Protein 3ES4 (pdb70)

Solvent-accessible surface area: 10991 Å² total

Foldseek 3Di:
DVLDDDQPDPPQWDFDAADVDDGFKTKAWSDFDPDDAFKTKIKIGAFHKDKFFFAQKKKKKFWQAFWWFKDKDPDHTDIHGHGDIDIDDGGIIMMIGTDGRTMMIMMIGGHD/DALDDDQPDPPQWAFPPAPPDDGWKTKAWRDFDPDVQTKTKIKMGAAHKDKFFFAQKKKKKAKQAFKWFKDKAPDGTDIDGHGDIDIDDGGIIMMTRTDHDTMMIMIIGGHD

CATH classification: 2.60.120.10

Nearest PDB structures (foldseek):
  3es4-assembly1_B  TM=9.880E-01  e=1.499E-18  Agrobacterium fabrum str. C58
  5onm-assembly1_A  TM=8.139E-01  e=2.437E-05  Paenibacillus lautus
  4b29-assembly1_A  TM=8.414E-01  e=3.515E-05  Roseovarius nubinhibens ISM
  5cu1-assembly1_A  TM=8.471E-01  e=4.334E-05  Ruegeria pomeroyi DSS-3
  2b8m-assembly1_A-2  TM=7.106E-01  e=5.344E-05  Methanocaldococcus jannaschii

Organism: Agrobacterium fabrum (strain C58 / ATCC 33970) (NCBI:txid176299)

Secondary structure (DSSP, 8-state):
---EEETT---S-EE---TT-SS--EEEEEEE-SSSS--EEEE---SEEEEE---SEEEEEEEEE--EEEEETTPPPEEE-TTEEEEE-TT--EEEEE-S--EEEEEEEE--/---EEETTS--S-EE---TTSS---EEEEEEE-SSTT--EEEE---SEEEEE---SEEEEEEEEE--EEEEETTPPPEEE-TTEEEEE-TT--EEEEE-S--EEEEEEEE--

Radius of gyration: 17.35 Å; Cα contacts (8 Å, |Δi|>4): 637; chains: 2; bounding box: 52×40×36 Å

Structure (mmCIF, N/CA/C/O backbone):
data_3ES4
#
_entry.id   3ES4
#
_cell.length_a   95.254
_cell.length_b   95.254
_cell.length_c   83.155
_cell.angle_alpha   90.000
_cell.angle_beta   90.000
_cell.angle_gamma   120.000
#
_symmetry.space_group_name_H-M   'H 3'
#
loop_
_entity.id
_entity.type
_entity.pdbx_description
1 polymer 'uncharacterized protein DUF861 with a RmlC-like cupin fold'
2 non-polymer 'CHLORIDE ION'
3 non-polymer 1,2-ETHANEDIOL
4 water water
#
loop_
_atom_site.group_PDB
_atom_site.id
_atom_site.type_symbol
_atom_site.label_atom_id
_atom_site.label_alt_id
_atom_site.label_comp_id
_atom_site.label_asym_id
_atom_site.label_entity_id
_atom_site.label_seq_id
_atom_site.pdbx_PDB_ins_code
_atom_site.Cartn_x
_atom_site.Cartn_y
_atom_site.Cartn_z
_atom_site.occupancy
_atom_site.B_iso_or_equiv
_atom_site.auth_seq_id
_atom_site.auth_comp_id
_atom_site.auth_asym_id
_atom_site.auth_atom_id
_atom_site.pdbx_PDB_model_num
ATOM 1 N N . GLY A 1 1 ? -20.230 1.330 36.402 1.00 14.86 0 GLY A N 1
ATOM 2 C CA . GLY A 1 1 ? -20.583 0.010 36.934 1.00 14.91 0 GLY A CA 1
ATOM 3 C C . GLY A 1 1 ? -21.154 -0.852 35.805 1.00 14.97 0 GLY A C 1
ATOM 4 O O . GLY A 1 1 ? -21.404 -0.366 34.705 1.00 14.90 0 GLY A O 1
ATOM 21 N N . THR A 1 3 ? -24.059 -2.269 35.656 1.00 11.84 2 THR A N 1
ATOM 22 C CA . THR A 1 3 ? -25.490 -2.027 35.431 1.00 9.98 2 THR A CA 1
ATOM 23 C C . THR A 1 3 ? -25.939 -0.572 35.496 1.00 13.14 2 THR A C 1
ATOM 24 O O . THR A 1 3 ? -27.001 -0.253 34.968 1.00 15.22 2 THR A O 1
ATOM 36 N N . PRO A 1 5 ? -24.621 3.923 36.250 1.00 12.88 4 PRO A N 1
ATOM 37 C CA . PRO A 1 5 ? -23.548 4.903 36.338 1.00 13.34 4 PRO A CA 1
ATOM 38 C C . PRO A 1 5 ? -23.123 5.088 37.799 1.00 16.77 4 PRO A C 1
ATOM 39 O O . PRO A 1 5 ? -23.326 6.138 38.400 1.00 16.70 4 PRO A O 1
ATOM 43 N N . ILE A 1 6 ? -22.570 4.008 38.341 1.00 14.82 5 ILE A N 1
ATOM 44 C CA . ILE A 1 6 ? -21.964 3.947 39.647 1.00 14.03 5 ILE A CA 1
ATOM 45 C C . ILE A 1 6 ? -20.477 3.680 39.361 1.00 14.49 5 ILE A C 1
ATOM 46 O O . ILE A 1 6 ? -20.124 2.665 38.747 1.00 15.28 5 ILE A O 1
ATOM 51 N N . PHE A 1 7 ? -19.647 4.611 39.765 1.00 14.00 6 PHE A N 1
ATOM 52 C CA . PHE A 1 7 ? -18.204 4.568 39.568 1.00 12.36 6 PHE A CA 1
ATOM 53 C C . PHE A 1 7 ? -17.560 4.440 40.953 1.00 14.50 6 PHE A C 1
ATOM 54 O O . PHE A 1 7 ? -18.238 4.592 41.991 1.00 13.57 6 PHE A O 1
ATOM 62 N N . ASN A 1 8 ? -16.258 4.190 40.984 1.00 13.63 7 ASN A N 1
ATOM 63 C CA . ASN A 1 8 ? -15.548 4.144 42.246 1.00 14.36 7 ASN A CA 1
ATOM 64 C C . ASN A 1 8 ? -14.285 4.968 42.106 1.00 13.40 7 ASN A C 1
ATOM 65 O O . ASN A 1 8 ? -13.531 4.807 41.126 1.00 13.59 7 ASN A O 1
ATOM 70 N N . ILE A 1 9 ? -14.083 5.863 43.058 1.00 14.22 8 ILE A N 1
ATOM 71 C CA . ILE A 1 9 ? -12.962 6.797 43.021 1.00 13.27 8 ILE A CA 1
ATOM 72 C C . ILE A 1 9 ? -11.595 6.117 43.005 1.00 13.52 8 ILE A C 1
ATOM 73 O O . ILE A 1 9 ? -10.615 6.715 42.555 1.00 17.06 8 ILE A O 1
ATOM 78 N N . SER A 1 10 ? -11.541 4.898 43.554 1.00 14.15 9 SER A N 1
ATOM 79 C CA . SER A 1 10 ? -10.316 4.117 43.612 1.00 16.37 9 SER A CA 1
ATOM 80 C C . SER A 1 10 ? -9.994 3.374 42.339 1.00 16.25 9 SER A C 1
ATOM 81 O O . SER A 1 10 ? -8.899 2.801 42.233 1.00 16.96 9 SER A O 1
ATOM 84 N N . ASP A 1 11 ? -10.891 3.366 41.342 1.00 12.59 10 ASP A N 1
ATOM 85 C CA . ASP A 1 11 ? -10.608 2.680 40.097 1.00 13.12 10 ASP A CA 1
ATOM 86 C C . ASP A 1 11 ? -9.625 3.447 39.244 1.00 15.99 10 ASP A C 1
ATOM 87 O O . ASP A 1 11 ? -9.731 4.679 39.137 1.00 18.53 10 ASP A O 1
ATOM 92 N N . ASP A 1 12 ? -8.678 2.737 38.651 1.00 18.30 11 ASP A N 1
ATOM 93 C CA . ASP A 1 12 ? -7.744 3.371 37.728 1.00 19.77 11 ASP A CA 1
ATOM 94 C C . ASP A 1 12 ? -8.248 3.058 36.300 1.00 16.72 11 ASP A C 1
ATOM 95 O O . ASP A 1 12 ? -7.723 2.236 35.577 1.00 21.37 11 ASP A O 1
ATOM 100 N N . VAL A 1 13 ? -9.325 3.736 35.924 1.00 13.47 12 VAL A N 1
ATOM 101 C CA . VAL A 1 13 ? -10.054 3.539 34.686 1.00 14.80 12 VAL A CA 1
ATOM 102 C C . VAL A 1 13 ? -10.219 4.873 33.958 1.00 16.13 12 VAL A C 1
ATOM 103 O O . VAL A 1 13 ? -10.575 5.873 34.558 1.00 15.19 12 VAL A O 1
ATOM 107 N N . ASP A 1 14 ? -9.915 4.877 32.661 1.00 18.23 13 ASP A N 1
ATOM 108 C CA . ASP A 1 14 ? -10.031 6.078 31.835 1.00 19.12 13 ASP A CA 1
ATOM 109 C C . ASP A 1 14 ? -9.260 7.270 32.415 1.00 18.49 13 ASP A C 1
ATOM 110 O O . ASP A 1 14 ? -9.737 8.420 32.373 1.00 19.44 13 ASP A O 1
ATOM 115 N N . LEU A 1 15 ? -8.092 6.985 32.964 1.00 14.88 14 LEU A N 1
ATOM 116 C CA . LEU A 1 15 ? -7.250 8.032 33.547 1.00 15.00 14 LEU A CA 1
ATOM 117 C C . LEU A 1 15 ? -6.558 8.818 32.449 1.00 16.46 14 LEU A C 1
ATOM 118 O O . LEU A 1 15 ? -6.107 8.258 31.441 1.00 18.61 14 LEU A O 1
ATOM 123 N N . VAL A 1 16 ? -6.470 10.116 32.676 1.00 13.25 15 VAL A N 1
ATOM 124 C CA . VAL A 1 16 ? -5.707 11.014 31.829 1.00 13.99 15 VAL A CA 1
ATOM 125 C C . VAL A 1 16 ? -4.601 11.636 32.694 1.00 13.31 15 VAL A C 1
ATOM 126 O O . VAL A 1 16 ? -4.872 12.193 33.766 1.00 13.78 15 VAL A O 1
ATOM 130 N N . PRO A 1 17 ? -3.335 11.510 32.277 1.00 13.33 16 PRO A N 1
ATOM 131 C CA . PRO A 1 17 ? -2.321 12.119 33.076 1.00 11.00 16 PRO A CA 1
ATOM 132 C C . PRO A 1 17 ? -2.563 13.622 33.252 1.00 12.34 16 PRO A C 1
ATOM 133 O O . PRO A 1 17 ? -3.038 14.316 32.329 1.00 13.66 16 PRO A O 1
ATOM 137 N N . ALA A 1 18 ? -2.209 14.100 34.431 1.00 11.01 17 ALA A N 1
ATOM 138 C CA . ALA A 1 18 ? -2.410 15.494 34.816 1.00 11.96 17 ALA A CA 1
ATOM 139 C C . ALA A 1 18 ? -1.052 16.101 35.239 1.00 12.66 17 ALA A C 1
ATOM 140 O O . ALA A 1 18 ? -0.018 15.400 35.297 1.00 14.04 17 ALA A O 1
ATOM 158 N N . PRO A 1 20 ? 2.042 17.019 37.175 1.00 13.48 19 PRO A N 1
ATOM 159 C CA . PRO A 1 20 ? 2.600 16.404 38.393 1.00 13.76 19 PRO A CA 1
ATOM 160 C C . PRO A 1 20 ? 3.001 17.436 39.424 1.00 13.10 19 PRO A C 1
ATOM 161 O O . PRO A 1 20 ? 3.003 18.654 39.181 1.00 13.06 19 PRO A O 1
ATOM 165 N N . ALA A 1 21 ? 3.325 16.957 40.605 1.00 11.74 20 ALA A N 1
ATOM 166 C CA . ALA A 1 21 ? 3.908 17.784 41.643 1.00 12.20 20 ALA A CA 1
ATOM 167 C C . ALA A 1 21 ? 5.207 18.399 41.151 1.00 13.51 20 ALA A C 1
ATOM 168 O O . ALA A 1 21 ? 5.851 17.883 40.227 1.00 11.43 20 ALA A O 1
ATOM 170 N N A GLU A 1 22 ? 5.569 19.569 41.673 0.50 14.08 21 GLU A N 1
ATOM 171 N N B GLU A 1 22 ? 5.621 19.448 41.841 0.50 13.37 21 GLU A N 1
ATOM 172 C CA A GLU A 1 22 ? 6.660 20.370 41.055 0.50 14.72 21 GLU A CA 1
ATOM 173 C CA B GLU A 1 22 ? 6.868 20.102 41.519 0.50 14.64 21 GLU A CA 1
ATOM 174 C C A GLU A 1 22 ? 7.980 19.567 40.916 0.50 13.18 21 GLU A C 1
ATOM 175 C C B GLU A 1 22 ? 7.981 19.099 41.873 0.50 11.28 21 GLU A C 1
ATOM 176 O O A GLU A 1 22 ? 8.754 19.784 39.976 0.50 14.75 21 GLU A O 1
ATOM 177 O O B GLU A 1 22 ? 7.923 18.397 42.873 0.50 10.12 21 GLU A O 1
ATOM 188 N N A GLY A 1 23 ? 8.247 18.634 41.825 0.50 12.88 22 GLY A N 1
ATOM 189 N N B GLY A 1 23 ? 8.956 18.947 40.988 0.50 10.28 22 GLY A N 1
ATOM 190 C CA A GLY A 1 23 ? 9.500 17.878 41.735 0.50 12.61 22 GLY A CA 1
ATOM 191 C CA B GLY A 1 23 ? 9.968 17.919 41.179 0.50 10.90 22 GLY A CA 1
ATOM 192 C C A GLY A 1 23 ? 9.309 16.432 41.327 0.50 11.88 22 GLY A C 1
ATOM 193 C C B GLY A 1 23 ? 9.557 16.471 40.946 0.50 11.41 22 GLY A C 1
ATOM 194 O O A GLY A 1 23 ? 9.998 15.527 41.791 0.50 8.00 22 GLY A O 1
ATOM 195 O O B GLY A 1 23 ? 10.394 15.586 41.153 0.50 10.77 22 GLY A O 1
ATOM 196 N N . ARG A 1 24 ? 8.311 16.207 40.486 1.00 11.08 23 ARG A N 1
ATOM 197 C CA . ARG A 1 24 ? 7.928 14.869 40.054 1.00 10.00 23 ARG A CA 1
ATOM 198 C C . ARG A 1 24 ? 7.605 14.914 38.556 1.00 10.85 23 ARG A C 1
ATOM 199 O O . ARG A 1 24 ? 7.490 15.992 37.978 1.00 10.06 23 ARG A O 1
ATOM 207 N N . ASP A 1 25 ? 7.505 13.730 37.961 1.00 10.45 24 ASP A N 1
ATOM 208 C CA . ASP A 1 25 ? 7.237 13.543 36.516 1.00 8.51 24 ASP A CA 1
ATOM 209 C C . ASP A 1 25 ? 6.024 12.629 36.280 1.00 12.25 24 ASP A C 1
ATOM 210 O O . ASP A 1 25 ? 5.757 12.276 35.147 1.00 14.12 24 ASP A O 1
ATOM 215 N N . GLY A 1 26 ? 5.379 12.177 37.336 1.00 11.46 25 GLY A N 1
ATOM 216 C CA . GLY A 1 26 ? 4.197 11.355 37.229 1.00 12.55 25 GLY A CA 1
ATOM 217 C C . GLY A 1 26 ? 3.423 11.413 38.536 1.00 14.01 25 GLY A C 1
ATOM 218 O O . GLY A 1 26 ? 3.657 12.257 39.377 1.00 14.90 25 GLY A O 1
ATOM 219 N N . GLY A 1 27 ? 2.477 10.498 38.689 1.00 13.97 26 GLY A N 1
ATOM 220 C CA . GLY A 1 27 ? 1.770 10.371 39.931 1.00 13.38 26 GLY A CA 1
ATOM 221 C C . GLY A 1 27 ? 0.633 11.358 40.054 1.00 15.62 26 GLY A C 1
ATOM 222 O O . GLY A 1 27 ? 0.278 11.755 41.161 1.00 15.43 26 GLY A O 1
ATOM 223 N N . SER A 1 28 ? 0.075 11.758 38.908 1.00 11.97 27 SER A N 1
ATOM 224 C CA . SER A 1 28 ? -1.039 12.724 38.890 1.00 12.42 27 SER A CA 1
ATOM 225 C C . SER A 1 28 ? -1.943 12.388 37.710 1.00 12.86 27 SER A C 1
ATOM 226 O O . SER A 1 28 ? -1.482 12.304 36.572 1.00 12.59 27 SER A O 1
ATOM 229 N N . TYR A 1 29 ? -3.229 12.226 37.989 1.00 12.79 28 TYR A N 1
ATOM 230 C CA . TYR A 1 29 ? -4.202 11.840 36.969 1.00 12.57 28 TYR A CA 1
ATOM 231 C C . TYR A 1 29 ? -5.550 12.465 37.239 1.00 14.24 28 TYR A C 1
ATOM 232 O O . TYR A 1 29 ? -5.898 12.745 38.367 1.00 13.18 28 TYR A O 1
ATOM 241 N N . ARG A 1 30 ? -6.318 12.599 36.167 1.00 12.69 29 ARG A N 1
ATOM 242 C CA . ARG A 1 30 ? -7.697 13.089 36.222 1.00 14.89 29 ARG A CA 1
ATOM 243 C C . ARG A 1 30 ? -8.591 12.068 35.541 1.00 14.21 29 ARG A C 1
ATOM 244 O O . ARG A 1 30 ? -8.158 11.398 34.615 1.00 13.27 29 ARG A O 1
ATOM 252 N N . ARG A 1 31 ? -9.809 11.920 36.037 1.00 12.22 30 ARG A N 1
ATOM 253 C CA . ARG A 1 31 ? -10.817 11.111 35.377 1.00 10.60 30 ARG A CA 1
ATOM 254 C C . ARG A 1 31 ? -12.145 11.878 35.333 1.00 13.78 30 ARG A C 1
ATOM 255 O O . ARG A 1 31 ? -12.722 12.171 36.380 1.00 14.01 30 ARG A O 1
ATOM 263 N N . GLN A 1 32 ? -12.627 12.200 34.130 1.00 14.01 31 GLN A N 1
ATOM 264 C CA . GLN A 1 32 ? -13.866 12.956 34.037 1.00 15.09 31 GLN A CA 1
ATOM 265 C C . GLN A 1 32 ? -15.025 12.010 34.288 1.00 15.51 31 GLN A C 1
ATOM 266 O O . GLN A 1 32 ? -15.096 10.930 33.701 1.00 17.18 31 GLN A O 1
ATOM 272 N N . ILE A 1 33 ? -15.914 12.382 35.187 1.00 13.21 32 ILE A N 1
ATOM 273 C CA . ILE A 1 33 ? -17.076 11.562 35.510 1.00 11.89 32 ILE A CA 1
ATOM 274 C C . ILE A 1 33 ? -18.320 12.030 34.765 1.00 13.95 32 ILE A C 1
ATOM 275 O O . ILE A 1 33 ? -19.078 11.200 34.226 1.00 13.36 32 ILE A O 1
ATOM 280 N N . TRP A 1 34 ? -18.545 13.347 34.737 1.00 13.26 33 TRP A N 1
ATOM 281 C CA . TRP A 1 34 ? -19.735 13.879 34.132 1.00 13.85 33 TRP A CA 1
ATOM 282 C C . TRP A 1 34 ? -19.483 15.294 33.627 1.00 12.27 33 TRP A C 1
ATOM 283 O O . TRP A 1 34 ? -18.767 16.060 34.260 1.00 13.69 33 TRP A O 1
ATOM 294 N N . GLN A 1 35 ? -20.066 15.603 32.470 1.00 14.45 34 GLN A N 1
ATOM 295 C CA . GLN A 1 35 ? -20.076 16.968 31.984 1.00 17.55 34 GLN A CA 1
ATOM 296 C C . GLN A 1 35 ? -21.463 17.322 31.482 1.00 20.16 34 GLN A C 1
ATOM 297 O O . GLN A 1 35 ? -22.119 16.499 30.848 1.00 18.01 34 GLN A O 1
ATOM 303 N N . ASP A 1 36 ? -21.917 18.527 31.815 1.00 18.29 35 ASP A N 1
ATOM 304 C CA . ASP A 1 36 ? -23.211 19.029 31.347 1.00 20.83 35 ASP A CA 1
ATOM 305 C C . ASP A 1 36 ? -23.175 19.137 29.826 1.00 21.38 35 ASP A C 1
ATOM 306 O O . ASP A 1 36 ? -22.134 19.469 29.229 1.00 22.49 35 ASP A O 1
ATOM 311 N N A ASP A 1 37 ? -24.330 18.858 29.232 0.50 21.81 36 ASP A N 1
ATOM 312 N N B ASP A 1 37 ? -24.299 18.870 29.157 0.50 22.99 36 ASP A N 1
ATOM 313 C CA A ASP A 1 37 ? -24.490 18.837 27.807 0.50 21.75 36 ASP A CA 1
ATOM 314 C CA B ASP A 1 37 ? -24.306 18.773 27.689 0.50 24.40 36 ASP A CA 1
ATOM 315 C C A ASP A 1 37 ? -24.913 20.225 27.336 0.50 21.54 36 ASP A C 1
ATOM 316 C C B ASP A 1 37 ? -24.555 20.118 26.973 0.50 23.31 36 ASP A C 1
ATOM 317 O O A ASP A 1 37 ? -26.038 20.425 26.871 0.50 18.39 36 ASP A O 1
ATOM 318 O O B ASP A 1 37 ? -25.145 20.166 25.897 0.50 23.63 36 ASP A O 1
ATOM 327 N N . VAL A 1 38 ? -24.024 21.183 27.554 1.00 19.84 37 VAL A N 1
ATOM 328 C CA . VAL A 1 38 ? -24.180 22.530 27.058 1.00 18.88 37 VAL A CA 1
ATOM 329 C C . VAL A 1 38 ? -22.819 22.951 26.509 1.00 17.47 37 VAL A C 1
ATOM 330 O O . VAL A 1 38 ? -21.869 22.165 26.521 1.00 19.63 37 VAL A O 1
ATOM 334 N N . GLU A 1 39 ? -22.682 24.186 26.050 1.00 18.29 38 GLU A N 1
ATOM 335 C CA . GLU A 1 39 ? -21.426 24.583 25.388 1.00 18.46 38 GLU A CA 1
ATOM 336 C C . GLU A 1 39 ? -20.233 24.606 26.300 1.00 17.94 38 GLU A C 1
ATOM 337 O O . GLU A 1 39 ? -19.125 24.259 25.890 1.00 21.68 38 GLU A O 1
ATOM 343 N N . ASN A 1 40 ? -20.433 25.009 27.541 1.00 16.17 39 ASN A N 1
ATOM 344 C CA . ASN A 1 40 ? -19.323 25.172 28.474 1.00 14.48 39 ASN A CA 1
ATOM 345 C C . ASN A 1 40 ? -19.869 25.055 29.894 1.00 17.28 39 ASN A C 1
ATOM 346 O O . ASN A 1 40 ? -19.980 26.039 30.618 1.00 20.20 39 ASN A O 1
ATOM 351 N N . GLY A 1 41 ? -20.190 23.830 30.270 1.00 16.08 40 GLY A N 1
ATOM 352 C CA . GLY A 1 41 ? -20.914 23.647 31.506 1.00 18.53 40 GLY A CA 1
ATOM 353 C C . GLY A 1 41 ? -20.103 23.047 32.615 1.00 15.00 40 GLY A C 1
ATOM 354 O O . GLY A 1 41 ? -18.875 22.796 32.509 1.00 15.57 40 GLY A O 1
ATOM 355 N N . THR A 1 42 ? -20.843 22.738 33.664 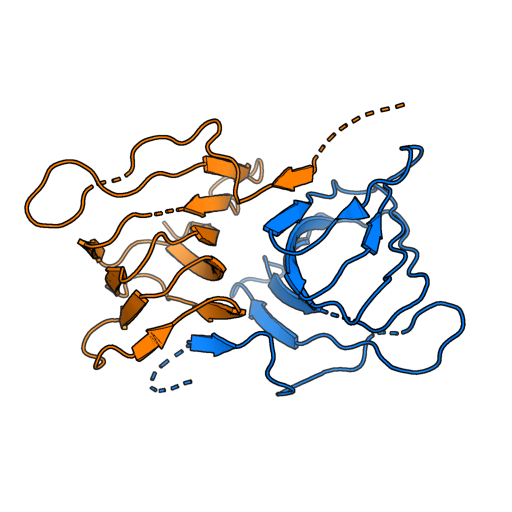1.00 14.11 41 THR A N 1
ATOM 356 C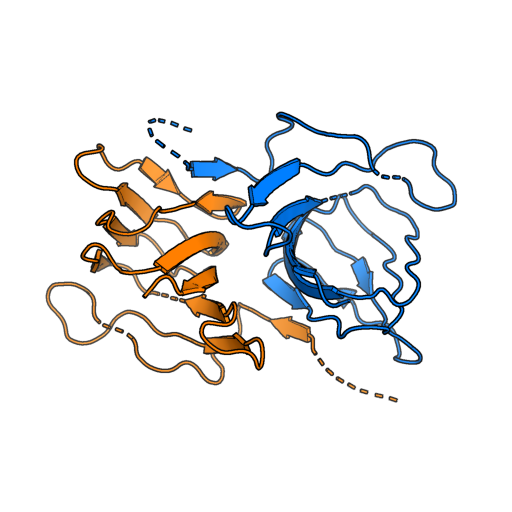 CA . THR A 1 42 ? -20.250 22.137 34.860 1.00 12.46 41 THR A CA 1
ATOM 357 C C . THR A 1 42 ? -19.672 20.765 34.538 1.00 12.23 41 THR A C 1
ATOM 358 O O . THR A 1 42 ? -20.250 20.013 33.768 1.00 13.78 41 THR A O 1
ATOM 362 N N . ILE A 1 43 ? -18.529 20.480 35.160 1.00 12.52 42 ILE A N 1
ATOM 363 C CA . ILE A 1 43 ? -17.836 19.212 35.033 1.00 14.84 42 ILE A CA 1
ATOM 364 C C . ILE A 1 43 ? -17.609 18.647 36.415 1.00 15.50 42 ILE A C 1
ATOM 365 O O . ILE A 1 43 ? -17.321 19.377 37.362 1.00 14.74 42 ILE A O 1
ATOM 370 N N . VAL A 1 44 ? -17.782 17.343 36.547 1.00 12.03 43 VAL A N 1
ATOM 371 C CA . VAL A 1 44 ? -17.457 16.642 37.780 1.00 12.70 43 VAL A CA 1
ATOM 372 C C . VAL A 1 44 ? -16.364 15.647 37.419 1.00 12.51 43 VAL A C 1
ATOM 373 O O . VAL A 1 44 ? -16.508 14.869 36.449 1.00 13.48 43 VAL A O 1
ATOM 377 N N . ALA A 1 45 ? -15.255 15.699 38.138 1.00 11.96 44 ALA A N 1
ATOM 378 C CA . ALA A 1 45 ? -14.100 14.865 37.818 1.00 12.30 44 ALA A CA 1
ATOM 379 C C . ALA A 1 45 ? -13.335 14.442 39.043 1.00 12.19 44 ALA A C 1
ATOM 380 O O . ALA A 1 45 ? -13.307 15.151 40.035 1.00 13.69 44 ALA A O 1
ATOM 382 N N . VAL A 1 46 ? -12.696 13.286 38.950 1.00 11.70 45 VAL A N 1
ATOM 383 C CA . VAL A 1 46 ? -11.765 12.805 39.957 1.00 12.29 45 VAL A CA 1
ATOM 384 C C . VAL A 1 46 ? -10.375 13.349 39.675 1.00 12.39 45 VAL A C 1
ATOM 385 O O . VAL A 1 46 ? -9.948 13.380 38.534 1.00 13.64 45 VAL A O 1
ATOM 389 N N . TRP A 1 47 ? -9.653 13.727 40.724 1.00 13.03 46 TRP A N 1
ATOM 390 C CA . TRP A 1 47 ? -8.222 13.957 40.604 1.00 14.13 46 TRP A CA 1
ATOM 391 C C . TRP A 1 47 ? -7.539 13.079 41.613 1.00 16.15 46 TRP A C 1
ATOM 392 O O . TRP A 1 47 ? -7.969 12.973 42.785 1.00 15.35 46 TRP A O 1
ATOM 419 N N . ALA A 1 49 ? -3.580 12.095 43.064 1.00 13.81 48 ALA A N 1
ATOM 420 C CA . ALA A 1 49 ? -2.225 12.598 43.099 1.00 14.93 48 ALA A CA 1
ATOM 421 C C . ALA A 1 49 ? -1.396 12.044 44.234 1.00 13.78 48 ALA A C 1
ATOM 422 O O . ALA A 1 49 ? -1.865 11.735 45.307 1.00 13.58 48 ALA A O 1
ATOM 424 N N . GLU A 1 50 ? -0.104 11.895 43.949 1.00 13.58 49 GLU A N 1
ATOM 425 C CA . GLU A 1 50 ? 0.827 11.385 44.935 1.00 13.19 49 GLU A CA 1
ATOM 426 C C . GLU A 1 50 ? 1.476 12.532 45.716 1.00 15.16 49 GLU A C 1
ATOM 427 O O . GLU A 1 50 ? 1.384 13.695 45.331 1.00 14.65 49 GLU A O 1
ATOM 433 N N . PRO A 1 51 ? 2.115 12.196 46.840 1.00 13.07 50 PRO A N 1
ATOM 434 C CA . PRO A 1 51 ? 2.764 13.239 47.656 1.00 13.75 50 PRO A CA 1
ATOM 435 C C . PRO A 1 51 ? 3.661 14.215 46.903 1.00 13.63 50 PRO A C 1
ATOM 436 O O . PRO A 1 51 ? 4.463 13.838 46.025 1.00 14.30 50 PRO A O 1
ATOM 440 N N . GLY A 1 52 ? 3.539 15.481 47.284 1.00 12.29 51 GLY A N 1
ATOM 441 C CA . GLY A 1 52 ? 4.290 16.561 46.651 1.00 12.53 51 GLY A CA 1
ATOM 442 C C . GLY A 1 52 ? 3.523 17.856 46.686 1.00 14.98 51 GLY A C 1
ATOM 443 O O . GLY A 1 52 ? 2.427 17.919 47.251 1.00 15.15 51 GLY A O 1
ATOM 444 N N . ILE A 1 53 ? 4.132 18.890 46.104 1.00 13.86 52 ILE A N 1
ATOM 445 C CA . ILE A 1 53 ? 3.577 20.252 46.081 1.00 11.88 52 ILE A CA 1
ATOM 446 C C . ILE A 1 53 ? 2.932 20.540 44.740 1.00 14.83 52 ILE A C 1
ATOM 447 O O . ILE A 1 53 ? 3.543 20.362 43.661 1.00 12.23 52 ILE A O 1
ATOM 452 N N . TYR A 1 54 ? 1.685 21.001 44.801 1.00 14.21 53 TYR A N 1
ATOM 453 C CA . TYR A 1 54 ? 0.902 21.358 43.635 1.00 14.45 53 TYR A CA 1
ATOM 454 C C . TYR A 1 54 ? 0.414 22.797 43.847 1.00 15.53 53 TYR A C 1
ATOM 455 O O . TYR A 1 54 ? -0.369 23.080 44.767 1.00 15.05 53 TYR A O 1
ATOM 464 N N A ASN A 1 55 ? 0.898 23.685 42.984 0.50 16.58 54 ASN A N 1
ATOM 465 N N B ASN A 1 55 ? 0.882 23.711 42.999 0.50 17.76 54 ASN A N 1
ATOM 466 C CA A ASN A 1 55 ? 0.573 25.090 43.040 0.50 16.46 54 ASN A CA 1
ATOM 467 C CA B ASN A 1 55 ? 0.588 25.135 43.139 0.50 18.99 54 ASN A CA 1
ATOM 468 C C A ASN A 1 55 ? -0.391 25.422 41.922 0.50 17.97 54 ASN A C 1
ATOM 469 C C B ASN A 1 55 ? -0.216 25.644 41.962 0.50 19.24 54 ASN A C 1
ATOM 470 O O A ASN A 1 55 ? -0.279 24.911 40.790 0.50 17.88 54 ASN A O 1
ATOM 471 O O B ASN A 1 55 ? 0.252 25.548 40.823 0.50 19.42 54 ASN A O 1
ATOM 480 N N . TYR A 1 56 ? -1.385 26.233 42.253 1.00 17.55 55 TYR A N 1
ATOM 481 C CA . TYR A 1 56 ? -2.350 26.680 41.259 1.00 19.65 55 TYR A CA 1
ATOM 482 C C . TYR A 1 56 ? -2.532 28.172 41.378 1.00 18.58 55 TYR A C 1
ATOM 483 O O . TYR A 1 56 ? -2.774 28.701 42.470 1.00 18.57 55 TYR A O 1
ATOM 492 N N . ALA A 1 57 ? -2.391 28.859 40.254 1.00 16.77 56 ALA A N 1
ATOM 493 C CA . ALA A 1 57 ? -2.753 30.263 40.213 1.00 17.03 56 ALA A CA 1
ATOM 494 C C . ALA A 1 57 ? -4.267 30.355 40.259 1.00 14.38 56 ALA A C 1
ATOM 495 O O . ALA A 1 57 ? -4.957 29.367 40.095 1.00 15.71 56 ALA A O 1
ATOM 497 N N . GLY A 1 58 ? -4.771 31.569 40.448 1.00 17.01 57 GLY A N 1
ATOM 498 C CA . GLY A 1 58 ? -6.214 31.812 40.348 1.00 16.13 57 GLY A CA 1
ATOM 499 C C . GLY A 1 58 ? -6.671 31.508 38.948 1.00 16.71 57 GLY A C 1
ATOM 500 O O . GLY A 1 58 ? -5.950 31.793 37.997 1.00 18.84 57 GLY A O 1
ATOM 501 N N . ARG A 1 59 ? -7.850 30.929 38.827 1.00 13.71 58 ARG A N 1
ATOM 502 C CA . ARG A 1 59 ? -8.402 30.503 37.548 1.00 15.22 58 ARG A CA 1
ATOM 503 C C . ARG A 1 59 ? -9.824 31.044 37.356 1.00 14.38 58 ARG A C 1
ATOM 504 O O . ARG A 1 59 ? -10.533 31.348 38.307 1.00 14.34 58 ARG A O 1
ATOM 512 N N . ASP A 1 60 ? -10.254 31.134 36.101 1.00 13.02 59 ASP A N 1
ATOM 513 C CA . ASP A 1 60 ? -11.559 31.685 35.772 1.00 12.57 59 ASP A CA 1
ATOM 514 C C . ASP A 1 60 ? -12.645 30.632 35.873 1.00 14.72 59 ASP A C 1
ATOM 515 O O . ASP A 1 60 ? -13.269 30.216 34.877 1.00 13.39 59 ASP A O 1
ATOM 520 N N . LEU A 1 61 ? -12.811 30.133 37.096 1.00 11.96 60 LEU A N 1
ATOM 521 C CA . LEU A 1 61 ? -13.716 29.029 37.349 1.00 12.53 60 LEU A CA 1
ATOM 522 C C . LEU A 1 61 ? -14.005 29.047 38.828 1.00 14.37 60 LEU A C 1
ATOM 523 O O . LEU A 1 61 ? -13.230 29.598 39.614 1.00 14.40 60 LEU A O 1
ATOM 528 N N . GLU A 1 62 ? -15.146 28.484 39.185 1.00 12.83 61 GLU A N 1
ATOM 529 C CA . GLU A 1 62 ? -15.467 28.189 40.594 1.00 12.84 61 GLU A CA 1
ATOM 530 C C . GLU A 1 62 ? -15.325 26.692 40.793 1.00 14.16 61 GLU A C 1
ATOM 531 O O . GLU A 1 62 ? -15.674 25.913 39.925 1.00 13.49 61 GLU A O 1
ATOM 537 N N . GLU A 1 63 ? -14.764 26.282 41.929 1.00 12.57 62 GLU A N 1
ATOM 538 C CA . GLU A 1 63 ? -14.653 24.864 42.212 1.00 10.38 62 GLU A CA 1
ATOM 539 C C . GLU A 1 63 ? -15.044 24.545 43.636 1.00 13.06 62 GLU A C 1
ATOM 540 O O . GLU A 1 63 ? -14.686 25.274 44.536 1.00 13.47 62 GLU A O 1
ATOM 546 N N . THR A 1 64 ? -15.723 23.416 43.834 1.00 10.36 63 THR A N 1
ATOM 547 C CA . THR A 1 64 ? -15.842 22.820 45.173 1.00 11.18 63 THR A CA 1
ATOM 548 C C . THR A 1 64 ? -15.437 21.356 45.049 1.00 13.57 63 THR A C 1
ATOM 549 O O . THR A 1 64 ? -15.890 20.666 44.114 1.00 14.06 63 THR A O 1
ATOM 553 N N . PHE A 1 65 ? -14.581 20.892 45.949 1.00 12.26 64 PHE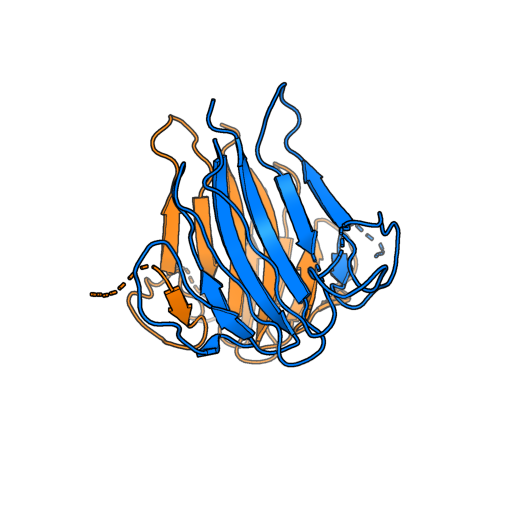 A N 1
ATOM 554 C CA . PHE A 1 65 ? -14.191 19.477 45.946 1.00 11.46 64 PHE A CA 1
ATOM 555 C C . PHE A 1 65 ? -14.361 18.865 47.306 1.00 14.00 64 PHE A C 1
ATOM 556 O O . PHE A 1 65 ? -14.430 19.576 48.320 1.00 12.59 64 PHE A O 1
ATOM 564 N N . VAL A 1 66 ? -14.402 17.538 47.334 1.00 11.89 65 VAL A N 1
ATOM 565 C CA . VAL A 1 66 ? -14.331 16.831 48.604 1.00 13.08 65 VAL A CA 1
ATOM 566 C C . VAL A 1 66 ? -13.209 15.791 48.540 1.00 14.49 65 VAL A C 1
ATOM 567 O O . VAL A 1 66 ? -13.027 15.109 47.523 1.00 12.22 65 VAL A O 1
ATOM 571 N N . VAL A 1 67 ? -12.389 15.748 49.593 1.00 13.02 66 VAL A N 1
ATOM 572 C CA . VAL A 1 67 ? -11.356 14.758 49.711 1.00 12.92 66 VAL A CA 1
ATOM 573 C C . VAL A 1 67 ? -12.009 13.458 50.120 1.00 13.04 66 VAL A C 1
ATOM 574 O O . VAL A 1 67 ? -12.747 13.410 51.107 1.00 14.07 66 VAL A O 1
ATOM 578 N N . VAL A 1 68 ? -11.692 12.383 49.391 1.00 13.15 67 VAL A N 1
ATOM 579 C CA . VAL A 1 68 ? -12.165 11.041 49.757 1.00 15.08 67 VAL A CA 1
ATOM 580 C C . VAL A 1 68 ? -11.040 10.139 50.323 1.00 15.65 67 VAL A C 1
ATOM 581 O O . VAL A 1 68 ? -11.279 9.309 51.218 1.00 16.95 67 VAL A O 1
ATOM 585 N N . GLU A 1 69 ? -9.817 10.295 49.804 1.00 15.70 68 GLU A N 1
ATOM 586 C CA . GLU A 1 69 ? -8.639 9.554 50.261 1.00 15.86 68 GLU A CA 1
ATOM 587 C C . GLU A 1 69 ? -7.468 10.495 50.418 1.00 14.44 68 GLU A C 1
ATOM 588 O O . GLU A 1 69 ? -7.303 11.413 49.607 1.00 12.95 68 GLU A O 1
ATOM 594 N N . GLY A 1 70 ? -6.664 10.243 51.448 1.00 15.67 69 GLY A N 1
ATOM 595 C CA . GLY A 1 70 ? -5.427 10.941 51.669 1.00 15.06 69 GLY A CA 1
ATOM 596 C C . GLY A 1 70 ? -5.535 12.240 52.435 1.00 14.68 69 GLY A C 1
ATOM 597 O O . GLY A 1 70 ? -6.616 12.721 52.743 1.00 15.08 69 GLY A O 1
ATOM 598 N N . GLU A 1 71 ? -4.365 12.791 52.736 1.00 14.48 70 GLU A N 1
ATOM 599 C CA . GLU A 1 71 ? -4.247 14.031 53.485 1.00 15.18 70 GLU A CA 1
ATOM 600 C C . GLU A 1 71 ? -3.326 15.023 52.788 1.00 15.51 70 GLU A C 1
ATOM 601 O O . GLU A 1 71 ? -2.423 14.645 52.017 1.00 14.04 70 GLU A O 1
ATOM 607 N N . ALA A 1 72 ? -3.558 16.293 53.073 1.00 14.85 71 ALA A N 1
ATOM 608 C CA . ALA A 1 72 ? -2.772 17.377 52.481 1.00 13.42 71 ALA A CA 1
ATOM 609 C C . ALA A 1 72 ? -2.752 18.561 53.394 1.00 15.06 71 ALA A C 1
ATOM 610 O O . ALA A 1 72 ? -3.681 18.779 54.175 1.00 15.39 71 ALA A O 1
ATOM 612 N N . LEU A 1 73 ? -1.678 19.330 53.313 1.00 13.16 72 LEU A N 1
ATOM 613 C CA . LEU A 1 73 ? -1.658 20.670 53.867 1.00 14.28 72 LEU A CA 1
ATOM 614 C C . LEU A 1 73 ? -2.130 21.599 52.736 1.00 15.74 72 LEU A C 1
ATOM 615 O O . LEU A 1 73 ? -1.665 21.538 51.588 1.00 15.81 72 LEU A O 1
ATOM 620 N N . TYR A 1 74 ? -3.060 22.476 53.049 1.00 14.71 73 TYR A N 1
ATOM 621 C CA . TYR A 1 74 ? -3.758 23.207 52.010 1.00 14.55 73 TYR A CA 1
ATOM 622 C C . TYR A 1 74 ? -3.869 24.700 52.340 1.00 15.91 73 TYR A C 1
ATOM 623 O O . TYR A 1 74 ? -4.178 25.042 53.467 1.00 15.59 73 TYR A O 1
ATOM 632 N N . SER A 1 75 ? -3.638 25.567 51.365 1.00 13.92 74 SER A N 1
ATOM 633 C CA . SER A 1 75 ? -3.812 26.999 51.551 1.00 13.80 74 SER A CA 1
ATOM 634 C C . SER A 1 75 ? -4.340 27.661 50.288 1.00 15.37 74 SER A C 1
ATOM 635 O O . SER A 1 75 ? -4.152 27.172 49.188 1.00 13.69 74 SER A O 1
ATOM 638 N N . GLN A 1 76 ? -5.072 28.755 50.486 1.00 15.14 75 GLN A N 1
ATOM 639 C CA . GLN A 1 76 ? -5.470 29.640 49.432 1.00 15.94 75 GLN A CA 1
ATOM 640 C C . GLN A 1 76 ? -4.964 31.029 49.743 1.00 19.86 75 GLN A C 1
ATOM 641 O O . GLN A 1 76 ? -4.984 31.453 50.907 1.00 17.18 75 GLN A O 1
ATOM 647 N N . ALA A 1 77 ? -4.562 31.738 48.696 1.00 21.09 76 ALA A N 1
ATOM 648 C CA . ALA A 1 77 ? -4.114 33.122 48.853 1.00 23.58 76 ALA A CA 1
ATOM 649 C C . ALA A 1 77 ? -3.083 33.215 49.981 1.00 23.31 76 ALA A C 1
ATOM 650 O O . ALA A 1 77 ? -2.127 32.443 50.017 1.00 24.49 76 ALA A O 1
ATOM 652 N N . ASP A 1 78 ? -3.303 34.132 50.926 1.00 25.83 77 ASP A N 1
ATOM 653 C CA . ASP A 1 78 ? -2.378 34.341 52.042 1.00 27.54 77 ASP A CA 1
ATOM 654 C C . ASP A 1 78 ? -2.781 33.609 53.329 1.00 28.68 77 ASP A C 1
ATOM 655 O O . ASP A 1 78 ? -2.318 33.963 54.419 1.00 29.87 77 ASP A O 1
ATOM 657 N N . ALA A 1 79 ? -3.651 32.605 53.235 1.00 23.13 78 ALA A N 1
ATOM 658 C CA . ALA A 1 79 ? -4.119 31.952 54.447 1.00 20.82 78 ALA A CA 1
ATOM 659 C C . ALA A 1 79 ? -3.056 31.002 54.974 1.00 18.39 78 ALA A C 1
ATOM 660 O O . ALA A 1 79 ? -2.340 30.411 54.217 1.00 20.08 78 ALA A O 1
ATOM 662 N N . ASP A 1 80 ? -3.001 30.845 56.300 1.00 21.30 79 ASP A N 1
ATOM 663 C CA . ASP A 1 80 ? -2.157 29.811 56.901 1.00 21.90 79 ASP A CA 1
ATOM 664 C C . ASP A 1 80 ? -2.669 28.426 56.459 1.00 18.72 79 ASP A C 1
ATOM 665 O O . ASP A 1 80 ? -3.865 28.216 56.380 1.00 18.51 79 ASP A O 1
ATOM 670 N N . PRO A 1 81 ? -1.762 27.487 56.146 1.00 21.04 80 PRO A N 1
ATOM 671 C CA . PRO A 1 81 ? -2.258 26.178 55.733 1.00 17.48 80 PRO A CA 1
ATOM 672 C C . PRO A 1 81 ? -2.979 25.410 56.817 1.00 17.59 80 PRO A C 1
ATOM 673 O O . PRO A 1 81 ? -2.689 25.560 58.018 1.00 18.77 80 PRO A O 1
ATOM 677 N N A VAL A 1 82 ? -3.962 24.621 56.400 0.50 16.11 81 VAL A N 1
ATOM 678 N N B VAL A 1 82 ? -3.913 24.587 56.348 0.50 16.93 81 VAL A N 1
ATOM 679 C CA A VAL A 1 82 ? -4.609 23.683 57.280 0.50 14.96 81 VAL A CA 1
ATOM 680 C CA B VAL A 1 82 ? -4.768 23.743 57.141 0.50 16.22 81 VAL A CA 1
ATOM 681 C C A VAL A 1 82 ? -4.572 22.314 56.658 0.50 15.91 81 VAL A C 1
ATOM 682 C C B VAL A 1 82 ? -4.491 22.315 56.659 0.50 16.39 81 VAL A C 1
ATOM 683 O O A VAL A 1 82 ? -4.615 22.156 55.419 0.50 14.47 81 VAL A O 1
ATOM 684 O O B VAL A 1 82 ? -4.204 22.120 55.485 0.50 16.76 81 VAL A O 1
ATOM 691 N N . LYS A 1 83 ? -4.602 21.323 57.539 1.00 16.09 82 LYS A N 1
ATOM 692 C CA . LYS A 1 83 ? -4.592 19.933 57.108 1.00 16.33 82 LYS A CA 1
ATOM 693 C C . LYS A 1 83 ? -6.002 19.517 56.698 1.00 15.43 82 LYS A C 1
ATOM 694 O O . LYS A 1 83 ? -6.970 19.675 57.476 1.00 17.25 82 LYS A O 1
ATOM 700 N N . ILE A 1 84 ? -6.118 19.011 55.468 1.00 12.70 83 ILE A N 1
ATOM 701 C CA . ILE A 1 84 ? -7.356 18.457 54.986 1.00 12.84 83 ILE A CA 1
ATOM 702 C C . ILE A 1 84 ? -7.178 16.941 54.823 1.00 14.07 83 ILE A C 1
ATOM 703 O O . ILE A 1 84 ? -6.069 16.440 54.629 1.00 15.89 83 ILE A O 1
ATOM 708 N N . GLY A 1 85 ? -8.292 16.231 54.861 1.00 13.22 84 GLY A N 1
ATOM 709 C CA . GLY A 1 85 ? -8.265 14.786 54.759 1.00 13.82 84 GLY A CA 1
ATOM 710 C C . GLY A 1 85 ? -9.651 14.310 54.367 1.00 14.21 84 GLY A C 1
ATOM 711 O O . GLY A 1 85 ? -10.488 15.093 53.985 1.00 13.62 84 GLY A O 1
ATOM 712 N N . PRO A 1 86 ? -9.894 13.001 54.456 1.00 14.19 85 PRO A N 1
ATOM 713 C CA . PRO A 1 86 ? -11.161 12.471 54.012 1.00 13.93 85 PRO A CA 1
ATOM 714 C C . PRO A 1 86 ? -12.327 13.190 54.704 1.00 12.86 85 PRO A C 1
ATOM 715 O O . PRO A 1 86 ? -12.327 13.363 55.942 1.00 14.99 85 PRO A O 1
ATOM 719 N N . GLY A 1 87 ? -13.256 13.646 53.882 1.00 14.61 86 GLY A N 1
ATOM 720 C CA . GLY A 1 87 ? -14.430 14.393 54.357 1.00 13.56 86 GLY A CA 1
ATOM 721 C C . GLY A 1 87 ? -14.286 15.897 54.309 1.00 13.85 86 GLY A C 1
ATOM 722 O O . GLY A 1 87 ? -15.269 16.607 54.505 1.00 13.98 86 GLY A O 1
ATOM 723 N N . SER A 1 88 ? -13.078 16.405 54.068 1.00 13.73 87 SER A N 1
ATOM 724 C CA . SER A 1 88 ? -12.894 17.837 53.918 1.00 13.19 87 SER A CA 1
ATOM 725 C C . SER A 1 88 ? -13.488 18.302 52.605 1.00 14.18 87 SER A C 1
ATOM 726 O O . SER A 1 88 ? -13.152 17.748 51.553 1.00 13.74 87 SER A O 1
ATOM 729 N N . ILE A 1 89 ? -14.357 19.319 52.682 1.00 12.93 88 ILE A N 1
ATOM 730 C CA . ILE A 1 89 ? -14.985 19.925 51.522 1.00 12.35 88 ILE A CA 1
ATOM 731 C C . ILE A 1 89 ? -14.392 21.310 51.363 1.00 12.94 88 ILE A C 1
ATOM 732 O O . ILE A 1 89 ? -14.367 22.090 52.302 1.00 12.55 88 ILE A O 1
ATOM 737 N N . VAL A 1 90 ? -13.882 21.629 50.185 1.00 13.31 89 VAL A N 1
ATOM 738 C CA . VAL A 1 90 ? -13.153 22.874 49.965 1.00 12.64 89 VAL A CA 1
ATOM 739 C C . VAL A 1 90 ? -13.773 23.603 48.776 1.00 13.25 89 VAL A C 1
ATOM 740 O O . VAL A 1 90 ? -13.945 23.003 47.701 1.00 13.13 89 VAL A O 1
ATOM 744 N N . SER A 1 91 ? -14.095 24.883 48.950 1.00 12.30 90 SER A N 1
ATOM 745 C CA . SER A 1 91 ? -14.522 25.721 47.829 1.00 12.10 90 SER A CA 1
ATOM 746 C C . SER A 1 91 ? -13.420 26.724 47.522 1.00 12.44 90 SER A C 1
ATOM 747 O O . SER A 1 91 ? -12.733 27.221 48.423 1.00 13.37 90 SER A O 1
ATOM 750 N N A ILE A 1 92 ? -13.218 26.964 46.228 0.67 12.66 91 ILE A N 1
ATOM 751 N N B ILE A 1 92 ? -13.231 27.006 46.246 0.33 13.17 91 ILE A N 1
ATOM 752 C CA A ILE A 1 92 ? -12.216 27.897 45.717 0.67 13.68 91 ILE A CA 1
ATOM 753 C CA B ILE A 1 92 ? -12.261 28.004 45.859 0.33 14.36 91 ILE A CA 1
ATOM 754 C C A ILE A 1 92 ? -12.965 28.879 44.782 0.67 13.68 91 ILE A C 1
ATOM 755 C C B ILE A 1 92 ? -12.853 28.887 44.775 0.33 14.51 91 ILE A C 1
ATOM 756 O O A ILE A 1 92 ? -13.605 28.473 43.795 0.67 12.34 91 ILE A O 1
ATOM 757 O O B ILE A 1 92 ? -13.221 28.428 43.687 0.33 14.81 91 ILE A O 1
ATOM 766 N N . ALA A 1 93 ? -12.930 30.168 45.111 1.00 15.63 92 ALA A N 1
ATOM 767 C CA . ALA A 1 93 ? -13.576 31.153 44.304 1.00 14.82 92 ALA A CA 1
ATOM 768 C C . ALA A 1 93 ? -12.745 31.519 43.093 1.00 16.10 92 ALA A C 1
ATOM 769 O O . ALA A 1 93 ? -11.531 31.329 43.092 1.00 13.45 92 ALA A O 1
ATOM 771 N N . LYS A 1 94 ? -13.413 32.060 42.065 1.00 14.75 93 LYS A N 1
ATOM 772 C CA . LYS A 1 94 ? -12.760 32.520 40.875 1.00 15.64 93 LYS A CA 1
ATOM 773 C C . LYS A 1 94 ? -11.569 33.444 41.225 1.00 13.26 93 LYS A C 1
ATOM 774 O O . LYS A 1 94 ? -11.690 34.376 42.065 1.00 14.26 93 LYS A O 1
ATOM 780 N N . GLY A 1 95 ? -10.427 33.161 40.601 1.00 14.44 94 GLY A N 1
ATOM 781 C CA . GLY A 1 95 ? -9.239 33.970 40.752 1.00 13.84 94 GLY A CA 1
ATOM 782 C C . GLY A 1 95 ? -8.401 33.801 41.992 1.00 15.05 94 GLY A C 1
ATOM 783 O O . GLY A 1 95 ? -7.388 34.485 42.151 1.00 16.11 94 GLY A O 1
ATOM 784 N N . VAL A 1 96 ? -8.774 32.876 42.856 1.00 13.23 95 VAL A N 1
ATOM 785 C CA . VAL A 1 96 ? -8.036 32.613 44.090 1.00 14.23 95 VAL A CA 1
ATOM 786 C C . VAL A 1 96 ? -7.007 31.525 43.871 1.00 14.62 95 VAL A C 1
ATOM 787 O O . VAL A 1 96 ? -7.341 30.398 43.427 1.00 13.69 95 VAL A O 1
ATOM 791 N N . PRO A 1 97 ? -5.728 31.832 44.174 1.00 13.77 96 PRO A N 1
ATOM 792 C CA . PRO A 1 97 ? -4.683 30.832 44.016 1.00 13.60 96 PRO A CA 1
ATOM 793 C C . PRO A 1 97 ? -4.686 29.898 45.207 1.00 14.29 96 PRO A C 1
ATOM 794 O O . PRO A 1 97 ? -5.182 30.266 46.274 1.00 15.98 96 PRO A O 1
ATOM 798 N N . SER A 1 98 ? -4.116 28.699 45.032 1.00 14.88 97 SER A N 1
ATOM 799 C CA . SER A 1 98 ? -4.075 27.704 46.066 1.00 14.28 97 SER A CA 1
ATOM 800 C C . SER A 1 98 ? -2.815 26.857 45.987 1.00 16.07 97 SER A C 1
ATOM 801 O O . SER A 1 98 ? -2.156 26.767 44.932 1.00 16.04 97 SER A O 1
ATOM 804 N N . ARG A 1 99 ? -2.492 26.214 47.092 1.00 16.96 98 ARG A N 1
ATOM 805 C CA . ARG A 1 99 ? -1.343 25.329 47.160 1.00 16.74 98 ARG A CA 1
ATOM 806 C C . ARG A 1 99 ? -1.757 24.106 47.923 1.00 17.74 98 ARG A C 1
ATOM 807 O O . ARG A 1 99 ? -2.336 24.202 49.019 1.00 16.27 98 ARG A O 1
ATOM 815 N N A LEU A 1 100 ? -1.392 22.952 47.390 0.50 15.43 99 LEU A N 1
ATOM 816 N N B LEU A 1 100 ? -1.524 22.942 47.329 0.50 17.12 99 LEU A N 1
ATOM 817 C CA A LEU A 1 100 ? -1.739 21.679 47.989 0.50 14.28 99 LEU A CA 1
ATOM 818 C CA B LEU A 1 100 ? -1.735 21.665 48.006 0.50 16.86 99 LEU A CA 1
ATOM 819 C C A LEU A 1 100 ? -0.477 20.852 48.187 0.50 14.06 99 LEU A C 1
ATOM 820 C C B LEU A 1 100 ? -0.386 21.012 48.219 0.50 15.77 99 LEU A C 1
ATOM 821 O O A LEU A 1 100 ? 0.149 20.450 47.197 0.50 14.32 99 LEU A O 1
ATOM 822 O O B LEU A 1 100 ? 0.406 20.926 47.290 0.50 16.39 99 LEU A O 1
ATOM 831 N N . GLU A 1 101 ? -0.120 20.582 49.442 1.00 13.91 100 GLU A N 1
ATOM 832 C CA . GLU A 1 101 ? 1.055 19.790 49.740 1.00 14.34 100 GLU A CA 1
ATOM 833 C C . GLU A 1 101 ? 0.475 18.457 50.136 1.00 14.49 100 GLU A C 1
ATOM 834 O O . GLU A 1 101 ? 0.027 18.273 51.265 1.00 13.10 100 GLU A O 1
ATOM 840 N N A ILE A 1 102 ? 0.430 17.529 49.186 0.50 13.65 101 ILE A N 1
ATOM 841 N N B ILE A 1 102 ? 0.487 17.522 49.198 0.50 14.14 101 ILE A N 1
ATOM 842 C CA A ILE A 1 102 ? -0.134 16.210 49.445 0.50 12.49 101 ILE A CA 1
ATOM 843 C CA B ILE A 1 102 ? -0.089 16.207 49.416 0.50 13.20 101 ILE A CA 1
ATOM 844 C C A ILE A 1 102 ? 0.833 15.405 50.305 0.50 13.79 101 ILE A C 1
ATOM 845 C C B ILE A 1 102 ? 0.849 15.397 50.305 0.50 14.21 101 ILE A C 1
ATOM 846 O O A ILE A 1 102 ? 2.026 15.326 50.001 0.50 13.08 101 ILE A O 1
ATOM 847 O O B ILE A 1 102 ? 2.045 15.304 50.021 0.50 13.58 101 ILE A O 1
ATOM 856 N N . LEU A 1 103 ? 0.304 14.834 51.381 1.00 14.46 102 LEU A N 1
ATOM 857 C CA . LEU A 1 103 ? 1.074 14.067 52.349 1.00 15.17 102 LEU A CA 1
ATOM 858 C C . LEU A 1 103 ? 0.960 12.549 52.146 1.00 14.87 102 LEU A C 1
ATOM 859 O O . LEU A 1 103 ? 1.876 11.810 52.523 1.00 14.91 102 LEU A O 1
ATOM 864 N N . SER A 1 104 ? -0.147 12.098 51.556 1.00 15.01 103 SER A N 1
ATOM 865 C CA . SER A 1 104 ? -0.371 10.689 51.299 1.00 14.80 103 SER A CA 1
ATOM 866 C C . SER A 1 104 ? -1.254 10.599 50.064 1.00 14.81 103 SER A C 1
ATOM 867 O O . SER A 1 104 ? -2.011 11.534 49.783 1.00 15.41 103 SER A O 1
ATOM 870 N N . SER A 1 105 ? -1.146 9.480 49.348 1.00 15.19 104 SER A N 1
ATOM 871 C CA . SER A 1 105 ? -1.923 9.283 48.132 1.00 15.06 104 SER A CA 1
ATOM 872 C C . SER A 1 105 ? -3.336 9.822 48.274 1.00 13.98 104 SER A C 1
ATOM 873 O O . SER A 1 105 ? -4.090 9.379 49.142 1.00 13.72 104 SER A O 1
ATOM 876 N N . PHE A 1 106 ? -3.685 10.733 47.379 1.00 13.43 105 PHE A N 1
ATOM 877 C CA . PHE A 1 106 ? -4.840 11.616 47.530 1.00 12.53 105 PHE A CA 1
ATOM 878 C C . PHE A 1 106 ? -5.818 11.453 46.381 1.00 14.64 105 PHE A C 1
ATOM 879 O O . PHE A 1 106 ? -5.412 11.402 45.210 1.00 15.12 105 PHE A O 1
ATOM 887 N N . ARG A 1 107 ? -7.115 11.414 46.693 1.00 12.48 106 ARG A N 1
ATOM 888 C CA . ARG A 1 107 ? -8.165 11.446 45.667 1.00 13.35 106 ARG A CA 1
ATOM 889 C C . ARG A 1 107 ? -9.267 12.371 46.114 1.00 15.32 106 ARG A C 1
ATOM 890 O O . ARG A 1 107 ? -9.761 12.268 47.239 1.00 14.08 106 ARG A O 1
ATOM 898 N N . LYS A 1 108 ? -9.624 13.287 45.220 1.00 12.68 107 LYS A N 1
ATOM 899 C CA . LYS A 1 108 ? -10.750 14.183 45.437 1.00 12.55 107 LYS A CA 1
ATOM 900 C C . LYS A 1 108 ? -11.759 14.048 44.300 1.00 14.24 107 LYS A C 1
ATOM 901 O O . LYS A 1 108 ? -11.413 13.684 43.165 1.00 13.33 107 LYS A O 1
ATOM 907 N N . LEU A 1 109 ? -13.002 14.394 44.610 1.00 12.78 108 LEU A N 1
ATOM 908 C CA . LEU A 1 109 ? -14.028 14.588 43.580 1.00 12.80 108 LEU A CA 1
ATOM 909 C C . LEU A 1 109 ? -14.333 16.062 43.534 1.00 14.85 108 LEU A C 1
ATOM 910 O O . LEU A 1 109 ? -14.761 16.672 44.523 1.00 13.68 108 LEU A O 1
ATOM 915 N N . ALA A 1 110 ? -14.105 16.643 42.367 1.00 13.06 109 ALA A N 1
ATOM 916 C CA . ALA A 1 110 ? -14.208 18.085 42.157 1.00 11.74 109 ALA A CA 1
ATOM 917 C C . ALA A 1 110 ? -15.355 18.415 41.227 1.00 13.37 109 ALA A C 1
ATOM 918 O O . ALA A 1 110 ? -15.520 17.781 40.209 1.00 15.43 109 ALA A O 1
ATOM 920 N N . THR A 1 111 ? -16.073 19.485 41.549 1.00 12.26 110 THR A N 1
ATOM 921 C CA . THR A 1 111 ? -17.070 20.078 40.686 1.00 13.14 110 THR A CA 1
ATOM 922 C C . THR A 1 111 ? -16.485 21.404 40.252 1.00 12.81 110 THR A C 1
ATOM 923 O O . THR A 1 111 ? -16.134 22.230 41.091 1.00 13.01 110 THR A O 1
ATOM 927 N N . VAL A 1 112 ? -16.419 21.598 38.932 1.00 11.97 111 VAL A N 1
ATOM 928 C CA . VAL A 1 112 ? -15.841 22.781 38.325 1.00 12.90 111 VAL A CA 1
ATOM 929 C C . VAL A 1 112 ? -16.887 23.489 37.487 1.00 13.21 111 VAL A C 1
ATOM 930 O O . VAL A 1 112 ? -1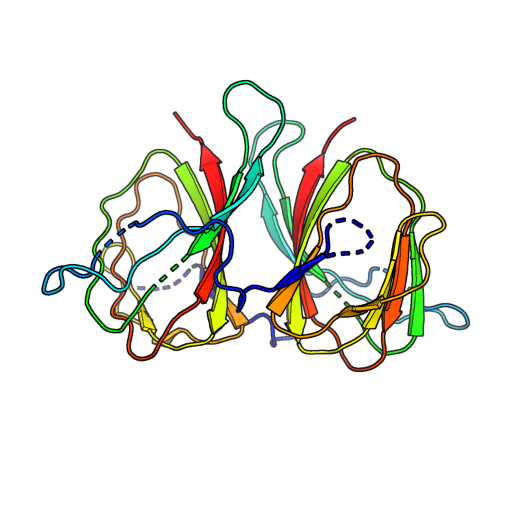7.481 22.886 36.594 1.00 13.32 111 VAL A O 1
ATOM 934 N N . ILE A 1 113 ? -17.088 24.771 37.758 1.00 12.15 112 ILE A N 1
ATOM 935 C CA . ILE A 1 113 ? -18.071 25.601 37.065 1.00 13.12 112 ILE A CA 1
ATOM 936 C C . ILE A 1 113 ? -17.317 26.706 36.314 1.00 13.89 112 ILE A C 1
ATOM 937 O O . ILE A 1 113 ? -16.687 27.554 36.954 1.00 13.07 112 ILE A O 1
ATOM 942 N N . PRO A 1 114 ? -17.266 26.610 34.975 1.00 14.27 113 PRO A N 1
ATOM 943 C CA . PRO A 1 114 ? -16.515 27.596 34.206 1.00 14.17 113 PRO A CA 1
ATOM 944 C C . PRO A 1 114 ? -17.077 28.983 34.413 1.00 13.73 113 PRO A C 1
ATOM 945 O O . PRO A 1 114 ? -18.299 29.165 34.436 1.00 14.91 113 PRO A O 1
ATOM 949 N N . LYS A 1 115 ? -16.186 29.966 34.570 1.00 13.77 114 LYS A N 1
ATOM 950 C CA . LYS A 1 115 ? -16.591 31.336 34.840 1.00 14.57 114 LYS A CA 1
ATOM 951 C C . LYS A 1 115 ? -15.756 32.340 34.072 1.00 13.45 114 LYS A C 1
ATOM 952 O O . LYS A 1 115 ? -14.983 33.112 34.645 1.00 13.78 114 LYS A O 1
ATOM 958 N N . PRO A 1 116 ? -15.952 32.400 32.739 1.00 12.85 115 PRO A N 1
ATOM 959 C CA . PRO A 1 116 ? -15.265 33.410 31.961 1.00 13.21 115 PRO A CA 1
ATOM 960 C C . PRO A 1 116 ? -15.733 34.804 32.325 1.00 16.67 115 PRO A C 1
ATOM 961 O O . PRO A 1 116 ? -14.987 35.729 32.106 1.00 17.93 115 PRO A O 1
ATOM 966 N N . GLY B 1 1 ? -4.794 35.484 59.569 1.00 38.96 0 GLY B N 1
ATOM 967 C CA . GLY B 1 1 ? -5.400 35.772 58.226 1.00 34.60 0 GLY B CA 1
ATOM 968 C C . GLY B 1 1 ? -6.883 35.455 58.235 1.00 32.80 0 GLY B C 1
ATOM 969 O O . GLY B 1 1 ? -7.485 35.392 59.305 1.00 37.00 0 GLY B O 1
ATOM 986 N N . THR B 1 3 ? -10.238 33.001 57.440 1.00 18.18 2 THR B N 1
ATOM 987 C CA . THR B 1 3 ? -10.555 31.569 57.472 1.00 14.81 2 THR B CA 1
ATOM 988 C C . THR B 1 3 ? -11.021 31.154 56.083 1.00 15.95 2 THR B C 1
ATOM 989 O O . THR B 1 3 ? -11.795 31.865 55.433 1.00 16.01 2 THR B O 1
ATOM 1001 N N . PRO B 1 5 ? -12.955 28.771 53.162 1.00 15.85 4 PRO B N 1
ATOM 1002 C CA . PRO B 1 5 ? -14.212 28.040 52.986 1.00 14.05 4 PRO B CA 1
ATOM 1003 C C . PRO B 1 5 ? -13.935 26.540 52.827 1.00 14.48 4 PRO B C 1
ATOM 1004 O O . PRO B 1 5 ? -13.947 25.968 51.731 1.00 14.88 4 PRO B O 1
ATOM 1008 N N . ILE B 1 6 ? -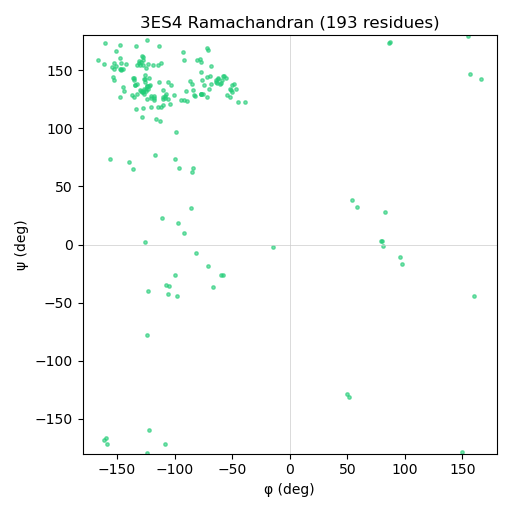13.661 25.927 53.977 1.00 13.20 5 ILE B N 1
ATOM 1009 C CA . ILE B 1 6 ? -13.376 24.505 54.125 1.00 13.84 5 ILE B CA 1
ATOM 1010 C C . ILE B 1 6 ? -14.337 24.012 55.195 1.00 14.87 5 ILE B C 1
ATOM 1011 O O . ILE B 1 6 ? -14.475 24.650 56.269 1.00 14.51 5 ILE B O 1
ATOM 1016 N N . PHE B 1 7 ? -15.014 22.906 54.896 1.00 12.27 6 PHE B N 1
ATOM 1017 C CA . PHE B 1 7 ? -16.059 22.338 55.744 1.00 13.68 6 PHE B CA 1
ATOM 1018 C C . PHE B 1 7 ? -15.786 20.858 55.931 1.00 15.29 6 PHE B C 1
ATOM 1019 O O . PHE B 1 7 ? -15.061 20.243 55.156 1.00 20.67 6 PHE B O 1
ATOM 1027 N N . ASN B 1 8 ? -16.305 20.288 57.000 1.00 13.28 7 ASN B N 1
ATOM 1028 C CA . ASN B 1 8 ? -16.091 18.870 57.260 1.00 13.22 7 ASN B CA 1
ATOM 1029 C C . ASN B 1 8 ? -17.427 18.167 57.100 1.00 14.30 7 ASN B C 1
ATOM 1030 O O . ASN B 1 8 ? -18.399 18.479 57.801 1.00 14.10 7 ASN B O 1
ATOM 1035 N N . ILE B 1 9 ? -17.496 17.252 56.144 1.00 14.67 8 ILE B N 1
ATOM 1036 C CA . ILE B 1 9 ? -18.768 16.576 55.876 1.00 14.22 8 ILE B CA 1
ATOM 1037 C C . ILE B 1 9 ? -19.301 15.846 57.120 1.00 15.03 8 ILE B C 1
ATOM 1038 O O . ILE B 1 9 ? -20.504 15.645 57.237 1.00 14.58 8 ILE B O 1
ATOM 1043 N N . SER B 1 10 ? -18.416 15.440 58.026 1.00 13.68 9 SER B N 1
ATOM 1044 C CA . SER B 1 10 ? -18.810 14.692 59.212 1.00 16.74 9 SER B CA 1
ATOM 1045 C C . SER B 1 10 ? -19.557 15.520 60.236 1.00 17.67 9 SER B C 1
ATOM 1046 O O . SER B 1 10 ? -20.186 14.969 61.161 1.00 20.20 9 SER B O 1
ATOM 1049 N N . ASP B 1 11 ? -19.447 16.840 60.139 1.00 14.70 10 ASP B N 1
ATOM 1050 C CA . ASP B 1 11 ? -19.965 17.686 61.189 1.00 17.83 10 ASP B CA 1
ATOM 1051 C C . ASP B 1 11 ? -21.449 17.893 60.948 1.00 20.03 10 ASP B C 1
ATOM 1052 O O . ASP B 1 11 ? -21.857 18.243 59.843 1.00 22.58 10 ASP B O 1
ATOM 1057 N N . ASP B 1 12 ? -22.240 17.731 61.994 1.00 24.65 11 ASP B N 1
ATOM 1058 C CA . ASP B 1 12 ? -23.677 17.938 61.851 1.00 25.95 11 ASP B CA 1
ATOM 1059 C C . ASP B 1 12 ? -23.860 19.399 62.164 1.00 25.13 11 ASP B C 1
ATOM 1060 O O . ASP B 1 12 ? -24.121 19.773 63.324 1.00 27.87 11 ASP B O 1
ATOM 1065 N N A VAL B 1 13 ? -23.668 20.241 61.166 0.50 23.48 12 VAL B N 1
ATOM 1066 N N B VAL B 1 13 ? -23.621 20.219 61.128 0.50 23.04 12 VAL B N 1
ATOM 1067 C CA A VAL B 1 13 ? -23.956 21.638 61.356 0.50 20.49 12 VAL B CA 1
ATOM 1068 C CA B VAL B 1 13 ? -23.727 21.685 61.156 0.50 20.09 12 VAL B CA 1
ATOM 1069 C C A VAL B 1 13 ? -24.736 22.150 60.158 0.50 18.51 12 VAL B C 1
ATOM 1070 C C B VAL B 1 13 ? -24.750 22.126 60.104 0.50 18.13 12 VAL B C 1
ATOM 1071 O O A VAL B 1 13 ? -24.466 21.801 59.006 0.50 17.07 12 VAL B O 1
ATOM 1072 O O B VAL B 1 13 ? -24.636 21.703 58.950 0.50 16.69 12 VAL B O 1
ATOM 1079 N N . ASP B 1 14 ? -25.726 22.955 60.486 1.00 17.25 13 ASP B N 1
ATOM 1080 C CA . ASP B 1 14 ? -26.637 23.550 59.538 1.00 19.31 13 ASP B CA 1
ATOM 1081 C C . ASP B 1 14 ? -27.360 22.500 58.681 1.00 19.27 13 ASP B C 1
ATOM 1082 O O . ASP B 1 14 ? -27.658 22.738 57.523 1.00 19.93 13 ASP B O 1
ATOM 1087 N N . LEU B 1 15 ? -27.634 21.331 59.263 1.00 17.65 14 LEU B N 1
ATOM 1088 C CA . LEU B 1 15 ? -28.355 20.302 58.538 1.00 16.01 14 LEU B CA 1
ATOM 1089 C C . LEU B 1 15 ? -29.842 20.594 58.655 1.00 17.65 14 LEU B C 1
ATOM 1090 O O . LEU B 1 15 ? -30.343 20.809 59.748 1.00 17.79 14 LEU B O 1
ATOM 1095 N N . VAL B 1 16 ? -30.523 20.615 57.512 1.00 12.41 15 VAL B N 1
ATOM 1096 C CA . VAL B 1 16 ? -31.968 20.877 57.435 1.00 11.34 15 VAL B CA 1
ATOM 1097 C C . VAL B 1 16 ? -32.670 19.557 57.082 1.00 12.97 15 VAL B C 1
ATOM 1098 O O . VAL B 1 16 ? -32.292 18.901 56.114 1.00 13.40 15 VAL B O 1
ATOM 1102 N N . PRO B 1 17 ? -33.658 19.148 57.890 1.00 11.86 16 PRO B N 1
ATOM 1103 C CA . PRO B 1 17 ? -34.381 17.926 57.570 1.00 13.57 16 PRO B CA 1
ATOM 1104 C C . PRO B 1 17 ? -34.873 17.898 56.129 1.00 14.56 16 PRO B C 1
ATOM 1105 O O . PRO B 1 17 ? -35.401 18.893 55.611 1.00 15.46 16 PRO B O 1
ATOM 1109 N N . ALA B 1 18 ? -34.706 16.733 55.514 1.00 13.15 17 ALA B N 1
ATOM 1110 C CA . ALA B 1 18 ? -34.993 16.504 54.111 1.00 13.86 17 ALA B CA 1
ATOM 1111 C C . ALA B 1 18 ? -36.015 15.341 54.072 1.00 13.97 17 ALA B C 1
ATOM 1112 O O . ALA B 1 18 ? -36.953 15.293 54.874 1.00 16.53 17 ALA B O 1
ATOM 1130 N N . PRO B 1 20 ? -37.895 12.050 54.799 1.00 12.36 19 PRO B N 1
ATOM 1131 C CA . PRO B 1 20 ? -37.899 11.000 55.832 1.00 13.98 19 PRO B CA 1
ATOM 1132 C C .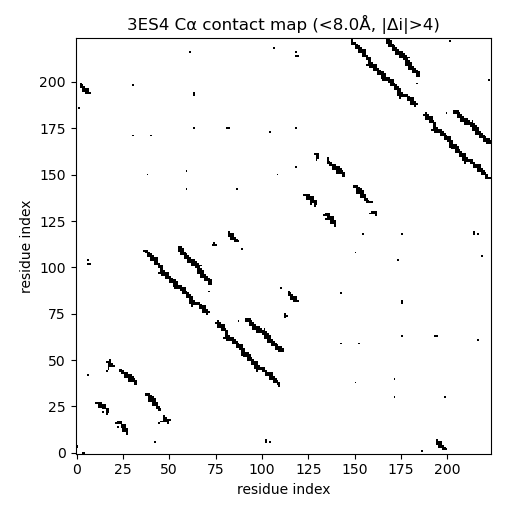 PRO B 1 20 ? -37.756 9.582 55.260 1.00 13.68 19 PRO B C 1
ATOM 1133 O O . PRO B 1 20 ? -38.099 9.336 54.088 1.00 15.47 19 PRO B O 1
ATOM 1137 N N . ALA B 1 21 ? -37.317 8.631 56.079 1.00 14.45 20 ALA B N 1
ATOM 1138 C CA . ALA B 1 21 ? -37.250 7.231 55.645 1.00 14.86 20 ALA B CA 1
ATOM 1139 C C . ALA B 1 21 ? -38.645 6.651 55.679 1.00 16.53 20 ALA B C 1
ATOM 1140 O O . ALA B 1 21 ? -39.521 7.132 56.416 1.00 15.54 20 ALA B O 1
ATOM 1142 N N . GLU B 1 22 ? -38.850 5.604 54.902 1.00 14.36 21 GLU B N 1
ATOM 1143 C CA . GLU B 1 22 ? -40.127 4.907 54.921 1.00 16.89 21 GLU B CA 1
ATOM 1144 C C . GLU B 1 22 ? -40.434 4.469 56.350 1.00 13.74 21 GLU B C 1
ATOM 1145 O O . GLU B 1 22 ? -39.540 3.997 57.073 1.00 15.10 21 GLU B O 1
ATOM 1151 N N . GLY B 1 23 ? -41.707 4.536 56.715 1.00 16.58 22 GLY B N 1
ATOM 1152 C CA . GLY B 1 23 ? -42.158 4.056 58.012 1.00 15.82 22 GLY B CA 1
ATOM 1153 C C . GLY B 1 23 ? -41.967 4.943 59.223 1.00 17.13 22 GLY B C 1
ATOM 1154 O O . GLY B 1 23 ? -42.309 4.537 60.336 1.00 15.18 22 GLY B O 1
ATOM 1155 N N . ARG B 1 24 ? -41.440 6.142 59.005 1.00 16.67 23 ARG B N 1
ATOM 1156 C CA . ARG B 1 24 ? -41.188 7.094 60.099 1.00 16.05 23 ARG B CA 1
ATOM 1157 C C . ARG B 1 24 ? -41.058 8.473 59.476 1.00 14.31 23 ARG B C 1
ATOM 1158 O O . ARG B 1 24 ? -41.167 8.589 58.261 1.00 14.17 23 ARG B O 1
ATOM 1166 N N . ASP B 1 25 ? -40.958 9.498 60.323 1.00 13.30 24 ASP B N 1
ATOM 1167 C CA . ASP B 1 25 ? -41.043 10.875 59.850 1.00 14.80 24 ASP B CA 1
ATOM 1168 C C . ASP B 1 25 ? -39.735 11.634 59.951 1.00 13.89 24 ASP B C 1
ATOM 1169 O O . ASP B 1 25 ? -39.722 12.866 59.909 1.00 14.58 24 ASP B O 1
ATOM 1174 N N . GLY B 1 26 ? -38.626 10.895 59.985 1.00 13.18 25 GLY B N 1
ATOM 1175 C CA . GLY B 1 26 ? -37.305 11.462 59.913 1.00 12.97 25 GLY B CA 1
ATOM 1176 C C . GLY B 1 26 ? -36.353 10.521 59.210 1.00 14.77 25 GLY B C 1
ATOM 1177 O O . GLY B 1 26 ? -36.697 9.393 58.879 1.00 12.81 25 GLY B O 1
ATOM 1178 N N . GLY B 1 27 ? -35.150 11.003 58.927 1.00 14.47 26 GLY B N 1
ATOM 1179 C CA . GLY B 1 27 ? -34.144 10.124 58.427 1.00 12.64 26 GLY B CA 1
ATOM 1180 C C . GLY B 1 27 ? -33.011 10.858 57.713 1.00 12.11 26 GLY B C 1
ATOM 1181 O O . GLY B 1 27 ? -31.874 10.501 57.922 1.00 13.31 26 GLY B O 1
ATOM 1182 N N . SER B 1 28 ? -33.303 11.842 56.852 1.00 12.33 27 SER B N 1
ATOM 1183 C CA . SER B 1 28 ? -32.221 12.516 56.090 1.00 12.13 27 SER B CA 1
ATOM 1184 C C . SER B 1 28 ? -32.269 14.033 56.239 1.00 12.60 27 SER B C 1
ATOM 1185 O O . SER B 1 28 ? -33.291 14.591 56.683 1.00 11.82 27 SER B O 1
ATOM 1188 N N . TYR B 1 29 ? -31.125 14.649 55.915 1.00 12.80 28 TYR B N 1
ATOM 1189 C CA . TYR B 1 29 ? -30.838 16.055 56.133 1.00 12.19 28 TYR B CA 1
ATOM 1190 C C . TYR B 1 29 ? -29.955 16.581 55.042 1.00 12.81 28 TYR B C 1
ATOM 1191 O O . TYR B 1 29 ? -29.180 15.835 54.486 1.00 13.04 28 TYR B O 1
ATOM 1200 N N . ARG B 1 30 ? -30.078 17.861 54.736 1.00 12.67 29 ARG B N 1
ATOM 1201 C CA . ARG B 1 30 ? -29.265 18.488 53.726 1.00 14.02 29 ARG B CA 1
ATOM 1202 C C . ARG B 1 30 ? -28.564 19.724 54.235 1.00 13.46 29 ARG B C 1
ATOM 1203 O O . ARG B 1 30 ? -29.136 20.481 55.007 1.00 12.96 29 ARG B O 1
ATOM 1211 N N . ARG B 1 31 ? -27.328 19.923 53.794 1.00 13.26 30 ARG B N 1
ATOM 1212 C CA . ARG B 1 31 ? -26.545 21.127 54.121 1.00 17.02 30 ARG B CA 1
ATOM 1213 C C . ARG B 1 31 ? -26.024 21.717 52.814 1.00 17.51 30 ARG B C 1
ATOM 1214 O O . ARG B 1 31 ? -25.154 21.131 52.159 1.00 15.86 30 ARG B O 1
ATOM 1222 N N . GLN B 1 32 ? -26.551 22.864 52.406 1.00 18.96 31 GLN B N 1
ATOM 1223 C CA . GLN B 1 32 ? -26.052 23.493 51.177 1.00 20.51 31 GLN B CA 1
ATOM 1224 C C . GLN B 1 32 ? -24.636 24.028 51.419 1.00 18.48 31 GLN B C 1
ATOM 1225 O O . GLN B 1 32 ? -24.355 24.628 52.466 1.00 20.07 31 GLN B O 1
ATOM 1231 N N . ILE B 1 33 ? -23.736 23.753 50.476 1.00 14.21 32 ILE B N 1
ATOM 1232 C CA . ILE B 1 33 ? -22.351 24.207 50.557 1.00 13.33 32 ILE B CA 1
ATOM 1233 C C . ILE B 1 33 ? -22.064 25.362 49.591 1.00 13.73 32 ILE B C 1
ATOM 1234 O O . ILE B 1 33 ? -21.390 26.319 49.967 1.00 15.24 32 ILE B O 1
ATOM 1239 N N . TRP B 1 34 ? -22.575 25.278 48.360 1.00 13.17 33 TRP B N 1
ATOM 1240 C CA . TRP B 1 34 ? -22.310 26.295 47.341 1.00 13.59 33 TRP B CA 1
ATOM 1241 C C . TRP B 1 34 ? -23.437 26.336 46.325 1.00 13.85 33 TRP B C 1
ATOM 1242 O O . TRP B 1 34 ? -23.997 25.306 45.978 1.00 14.42 33 TRP B O 1
ATOM 1253 N N . GLN B 1 35 ? -23.751 27.525 45.836 1.00 13.52 34 GLN B N 1
ATOM 1254 C CA . GLN B 1 35 ? -24.687 27.642 44.737 1.00 15.54 34 GLN B CA 1
ATOM 1255 C C . GLN B 1 35 ? -24.274 28.780 43.832 1.00 16.65 34 GLN B C 1
ATOM 1256 O O . GLN B 1 35 ? -23.939 29.854 44.306 1.00 17.25 34 GLN B O 1
ATOM 1262 N N . ASP B 1 36 ? -24.312 28.546 42.526 1.00 16.47 35 ASP B N 1
ATOM 1263 C CA . ASP B 1 36 ? -23.937 29.557 41.551 1.00 17.35 35 ASP B CA 1
ATOM 1264 C C . ASP B 1 36 ? -25.031 30.629 41.521 1.00 21.17 35 ASP B C 1
ATOM 1265 O O . ASP B 1 36 ? -26.221 30.319 41.662 1.00 22.35 35 ASP B O 1
ATOM 1270 N N . ASP B 1 37 ? -24.622 31.877 41.336 1.00 22.68 36 ASP B N 1
ATOM 1271 C CA . ASP B 1 37 ? -25.555 33.015 41.316 1.00 27.71 36 ASP B CA 1
ATOM 1272 C C . ASP B 1 37 ? -26.190 33.303 39.950 1.00 27.90 36 ASP B C 1
ATOM 1273 O O . ASP B 1 37 ? -26.512 34.454 39.646 1.00 31.01 36 ASP B O 1
ATOM 1278 N N . VAL B 1 38 ? -26.392 32.268 39.146 1.00 22.70 37 VAL B N 1
ATOM 1279 C CA . VAL B 1 38 ? -27.065 32.365 37.882 1.00 23.11 37 VAL B CA 1
ATOM 1280 C C . VAL B 1 38 ? -28.351 31.573 37.990 1.00 24.57 37 VAL B C 1
ATOM 1281 O O . VAL B 1 38 ? -28.454 30.667 38.814 1.00 24.41 37 VAL B O 1
ATOM 1285 N N . GLU B 1 39 ? -29.335 31.949 37.182 1.00 24.88 38 GLU B N 1
ATOM 1286 C CA . GLU B 1 39 ? -30.564 31.179 37.068 1.00 24.76 38 GLU B CA 1
ATOM 1287 C C . GLU B 1 39 ? -30.239 29.723 36.779 1.00 23.99 38 GLU B C 1
ATOM 1288 O O . GLU B 1 39 ? -29.405 29.417 35.911 1.00 26.07 38 GLU B O 1
ATOM 1290 N N . ASN B 1 40 ? -30.890 28.815 37.503 1.00 24.30 39 ASN B N 1
ATOM 1291 C CA . ASN B 1 40 ? -30.660 27.383 37.323 1.00 24.91 39 ASN B CA 1
ATOM 1292 C C . ASN B 1 40 ? -29.203 27.031 37.554 1.00 20.38 39 ASN B C 1
ATOM 1293 O O . ASN B 1 40 ? -28.656 26.127 36.938 1.00 20.00 39 ASN B O 1
ATOM 1298 N N . GLY B 1 41 ? -28.565 27.762 38.452 1.00 17.66 40 GLY B N 1
ATOM 1299 C CA . GLY B 1 41 ? -27.156 27.513 38.732 1.00 16.99 40 GLY B CA 1
ATOM 1300 C C . GLY B 1 41 ? -26.890 26.192 39.422 1.00 17.09 40 GLY B C 1
ATOM 1301 O O . GLY B 1 41 ? -27.720 25.692 40.140 1.00 17.11 40 GLY B O 1
ATOM 1302 N N . THR B 1 42 ? -25.684 25.681 39.219 1.00 14.20 41 THR B N 1
ATOM 1303 C CA . THR B 1 42 ? -25.213 24.488 39.875 1.00 13.33 41 THR B CA 1
ATOM 1304 C C . THR B 1 42 ? -25.241 24.676 41.389 1.00 15.24 41 THR B C 1
ATOM 1305 O O . THR B 1 42 ? -24.907 25.745 41.905 1.00 14.26 41 THR B O 1
ATOM 1309 N N . ILE B 1 43 ? -25.613 23.602 42.077 1.00 12.87 42 ILE B N 1
ATOM 1310 C CA . ILE B 1 43 ? -25.700 23.551 43.533 1.00 14.08 42 ILE B CA 1
ATOM 1311 C C . ILE B 1 43 ? -24.819 22.406 44.022 1.00 15.81 42 ILE B C 1
ATOM 1312 O O . ILE B 1 43 ? -24.862 21.323 43.442 1.00 15.17 42 ILE B O 1
ATOM 1317 N N . VAL B 1 44 ? -24.044 22.623 45.091 1.00 13.86 43 VAL B N 1
ATOM 1318 C CA . VAL B 1 44 ? -23.305 21.550 45.752 1.00 13.79 43 VAL B CA 1
ATOM 1319 C C . VAL B 1 44 ? -23.800 21.500 47.198 1.00 14.12 43 VAL B C 1
ATOM 1320 O O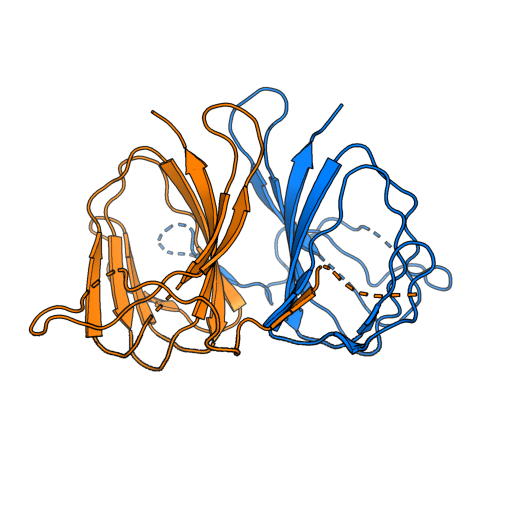 . VAL B 1 44 ? -23.877 22.543 47.868 1.00 14.99 43 VAL B O 1
ATOM 1324 N N . ALA B 1 45 ? -24.204 20.318 47.643 1.00 13.27 44 ALA B N 1
ATOM 1325 C CA . ALA B 1 45 ? -24.781 20.142 48.981 1.00 14.44 44 ALA B CA 1
ATOM 1326 C C . ALA B 1 45 ? -24.449 18.800 49.579 1.00 13.59 44 ALA B C 1
ATOM 1327 O O . ALA B 1 45 ? -24.263 17.802 48.846 1.00 14.66 44 ALA B O 1
ATOM 1329 N N . VAL B 1 46 ? -24.385 18.780 50.912 1.00 12.93 45 VAL B N 1
ATOM 1330 C CA . VAL B 1 46 ? -24.246 17.540 51.689 1.00 13.80 45 VAL B CA 1
ATOM 1331 C C . VAL B 1 46 ? -25.637 16.948 51.910 1.00 12.17 45 VAL B C 1
ATOM 1332 O O . VAL B 1 46 ? -26.589 17.682 52.188 1.00 13.73 45 VAL B O 1
ATOM 1336 N N . TRP B 1 47 ? -25.755 15.634 51.774 1.00 13.71 46 TRP B N 1
ATOM 1337 C CA . TRP B 1 47 ? -26.957 14.911 52.210 1.00 13.18 46 TRP B CA 1
ATOM 1338 C C . TRP B 1 47 ? -26.486 13.841 53.169 1.00 15.34 46 TRP B C 1
ATOM 1339 O O . TRP B 1 47 ? -25.527 13.082 52.851 1.00 15.02 46 TRP B O 1
ATOM 1358 N N . ALA B 1 49 ? -27.964 10.718 55.815 1.00 13.12 48 ALA B N 1
ATOM 1359 C CA . ALA B 1 49 ? -29.148 9.897 56.063 1.00 13.99 48 ALA B CA 1
ATOM 1360 C C . ALA B 1 49 ? -28.841 8.742 56.996 1.00 14.55 48 ALA B C 1
ATOM 1361 O O . ALA B 1 49 ? -27.748 8.160 56.959 1.00 15.43 48 ALA B O 1
ATOM 1363 N N . GLU B 1 50 ? -29.806 8.436 57.860 1.00 13.49 49 GLU B N 1
ATOM 1364 C CA . GLU B 1 50 ? -29.700 7.264 58.730 1.00 13.38 49 GLU B CA 1
ATOM 1365 C C . GLU B 1 50 ? -30.346 6.050 58.079 1.00 15.06 49 GLU B C 1
ATOM 1366 O O . GLU B 1 50 ? -31.185 6.182 57.152 1.00 14.56 49 GLU B O 1
ATOM 1372 N N . PRO B 1 51 ? -29.957 4.839 58.531 1.00 14.75 50 PRO B N 1
ATOM 1373 C CA . PRO B 1 51 ? -30.528 3.636 57.939 1.00 13.42 50 PRO B CA 1
ATOM 1374 C C . PRO B 1 51 ? -32.031 3.652 57.781 1.00 15.23 50 PRO B C 1
ATOM 1375 O O . PRO B 1 51 ? -32.777 3.969 58.701 1.00 14.16 50 PRO B O 1
ATOM 1379 N N . GLY B 1 52 ? -32.448 3.252 56.604 1.00 15.15 51 GLY B N 1
ATOM 1380 C CA . GLY B 1 52 ? -33.842 3.278 56.219 1.00 13.88 51 GLY B CA 1
ATOM 1381 C C . GLY B 1 52 ? -33.962 3.369 54.721 1.00 13.85 51 GLY B C 1
ATOM 1382 O O . GLY B 1 52 ? -32.963 3.375 54.029 1.00 15.41 51 GLY B O 1
ATOM 1383 N N . ILE B 1 53 ? -35.199 3.385 54.247 1.00 15.02 52 ILE B N 1
ATOM 1384 C CA . ILE B 1 53 ? -35.472 3.362 52.793 1.00 15.03 52 ILE B CA 1
ATOM 1385 C C . ILE B 1 53 ? -35.974 4.714 52.303 1.00 14.74 52 ILE B C 1
ATOM 1386 O O . ILE B 1 53 ? -36.935 5.272 52.841 1.00 13.31 52 ILE B O 1
ATOM 1391 N N . TYR B 1 54 ? -35.356 5.224 51.233 1.00 14.45 53 TYR B N 1
ATOM 1392 C CA . TYR B 1 54 ? -35.639 6.566 50.690 1.00 12.90 53 TYR B CA 1
ATOM 1393 C C . TYR B 1 54 ? -35.939 6.406 49.204 1.00 16.31 53 TYR B C 1
ATOM 1394 O O . TYR B 1 54 ? -35.072 5.941 48.474 1.00 16.07 53 TYR B O 1
ATOM 1403 N N . ASN B 1 55 ? -37.164 6.758 48.783 1.00 14.08 54 ASN B N 1
ATOM 1404 C CA . ASN B 1 55 ? -37.575 6.676 47.389 1.00 14.56 54 ASN B CA 1
ATOM 1405 C C . ASN B 1 55 ? -37.692 8.054 46.776 1.00 14.95 54 ASN B C 1
ATOM 1406 O O . ASN B 1 55 ? -38.380 8.927 47.343 1.00 17.47 54 ASN B O 1
ATOM 1411 N N . TYR B 1 56 ? -37.034 8.260 45.631 1.00 13.54 55 TYR B N 1
ATOM 1412 C CA . TYR B 1 56 ? -37.068 9.531 44.905 1.00 15.68 55 TYR B CA 1
ATOM 1413 C C . TYR B 1 56 ? -37.684 9.328 43.532 1.00 16.54 55 TYR B C 1
ATOM 1414 O O . TYR B 1 56 ? -37.219 8.492 42.758 1.00 16.07 55 TYR B O 1
ATOM 1423 N N . ALA B 1 57 ? -38.684 10.132 43.204 1.00 16.23 56 ALA B N 1
ATOM 1424 C CA . ALA B 1 57 ? -39.226 10.134 41.863 1.00 18.00 56 ALA B CA 1
ATOM 1425 C C . ALA B 1 57 ? -38.209 10.777 40.937 1.00 16.58 56 ALA B C 1
ATOM 1426 O O . ALA B 1 57 ? -37.222 11.377 41.378 1.00 17.80 56 ALA B O 1
ATOM 1428 N N . GLY B 1 58 ? -38.398 10.639 39.639 1.00 16.91 57 GLY B N 1
ATOM 1429 C CA . GLY B 1 58 ? -37.550 11.360 38.722 1.00 16.61 57 GLY B CA 1
ATOM 1430 C C . GLY B 1 58 ? -37.732 12.847 38.924 1.00 17.76 57 GLY B C 1
ATOM 1431 O O . GLY B 1 58 ? -38.865 13.327 39.160 1.00 18.89 57 GLY B O 1
ATOM 1432 N N . ARG B 1 59 ? -36.633 13.592 38.792 1.00 17.13 58 ARG B N 1
ATOM 1433 C CA . ARG B 1 59 ? -36.593 15.033 39.057 1.00 19.23 58 ARG B CA 1
ATOM 1434 C C . ARG B 1 59 ? -36.009 15.779 37.858 1.00 16.79 58 ARG B C 1
ATOM 1435 O O . ARG B 1 59 ? -35.269 15.210 37.052 1.00 17.16 58 ARG B O 1
ATOM 1443 N N . ASP B 1 60 ? -36.385 17.048 37.729 1.00 16.91 59 ASP B N 1
ATOM 1444 C CA . ASP B 1 60 ? -35.937 17.902 36.614 1.00 15.69 59 ASP B CA 1
ATOM 1445 C C . ASP B 1 60 ? -34.561 18.512 36.928 1.00 14.55 59 ASP B C 1
ATOM 1446 O O . ASP B 1 60 ? -34.384 19.741 37.054 1.00 15.57 59 ASP B O 1
ATOM 1451 N N . LEU B 1 61 ? -33.583 17.629 37.000 1.00 15.07 60 LEU B N 1
ATOM 1452 C CA . LEU B 1 61 ? -32.214 18.026 37.316 1.00 14.69 60 LEU B CA 1
ATOM 1453 C C . LEU B 1 61 ? -31.310 16.859 36.992 1.00 16.21 60 LEU B C 1
ATOM 1454 O O . LEU B 1 61 ? -31.768 15.723 36.915 1.00 15.10 60 LEU B O 1
ATOM 1459 N N . GLU B 1 62 ? -30.030 17.164 36.801 1.00 14.83 61 GLU B N 1
ATOM 1460 C CA . GLU B 1 62 ? -28.968 16.188 36.727 1.00 12.53 61 GLU B CA 1
ATOM 1461 C C . GLU B 1 62 ? -28.211 16.202 38.060 1.00 14.78 61 GLU B C 1
ATOM 1462 O O . GLU B 1 62 ? -27.962 17.277 38.623 1.00 15.73 61 GLU B O 1
ATOM 1468 N N . GLU B 1 63 ? -27.871 15.019 38.581 1.00 14.80 62 GLU B N 1
ATOM 1469 C CA . GLU B 1 63 ? -27.099 14.919 39.803 1.00 14.18 62 GLU B CA 1
ATOM 1470 C C . GLU B 1 63 ? -25.947 13.945 39.667 1.00 15.33 62 GLU B C 1
ATOM 1471 O O . GLU B 1 63 ? -26.109 12.875 39.098 1.00 15.39 62 GLU B O 1
ATOM 1477 N N . THR B 1 64 ? -24.800 14.331 40.203 1.00 13.01 63 THR B N 1
ATOM 1478 C CA . THR B 1 64 ? -23.707 13.387 40.480 1.00 11.52 63 THR B CA 1
ATOM 1479 C C . THR B 1 64 ? -23.278 13.558 41.919 1.00 14.45 63 THR B C 1
ATOM 1480 O O . THR B 1 64 ? -23.076 14.690 42.381 1.00 14.72 63 THR B O 1
ATOM 1484 N N . PHE B 1 65 ? -23.165 12.450 42.648 1.00 13.98 64 PHE B N 1
ATOM 1485 C CA . PHE B 1 65 ? -22.753 12.512 44.053 1.00 12.21 64 PHE B CA 1
ATOM 1486 C C . PHE B 1 65 ? -21.627 11.528 44.362 1.00 13.28 64 PHE B C 1
ATOM 1487 O O . PHE B 1 65 ? -21.412 10.548 43.661 1.00 13.29 64 PHE B O 1
ATOM 1495 N N . VAL B 1 66 ? -20.900 11.821 45.430 1.00 12.81 65 VAL B N 1
ATOM 1496 C CA . VAL B 1 66 ? -19.913 10.888 45.945 1.00 14.34 65 VAL B CA 1
ATOM 1497 C C . VAL B 1 66 ? -20.213 10.562 47.403 1.00 16.45 65 VAL B C 1
ATOM 1498 O O . VAL B 1 66 ? -20.520 11.438 48.206 1.00 13.80 65 VAL B O 1
ATOM 1502 N N . VAL B 1 67 ? -20.162 9.277 47.726 1.00 13.91 66 VAL B N 1
ATOM 1503 C CA . VAL B 1 67 ? -20.354 8.838 49.078 1.00 13.34 66 VAL B CA 1
ATOM 1504 C C . VAL B 1 67 ? -19.037 8.977 49.834 1.00 14.30 66 VAL B C 1
ATOM 1505 O O . VAL B 1 67 ? -17.981 8.483 49.358 1.00 13.91 66 VAL B O 1
ATOM 1509 N N . VAL B 1 68 ? -19.069 9.646 50.978 1.00 14.07 67 VAL B N 1
ATOM 1510 C CA . VAL B 1 68 ? -17.874 9.793 51.810 1.00 13.39 67 VAL B CA 1
ATOM 1511 C C . VAL B 1 68 ? -17.941 8.869 53.045 1.00 15.66 67 VAL B C 1
ATOM 1512 O O . VAL B 1 68 ? -16.917 8.369 53.494 1.00 17.33 67 VAL B O 1
ATOM 1516 N N . GLU B 1 69 ? -19.143 8.677 53.606 1.00 13.92 68 GLU B N 1
ATOM 1517 C CA . GLU B 1 69 ? -19.363 7.833 54.783 1.00 13.56 68 GLU B CA 1
ATOM 1518 C C . GLU B 1 69 ? -20.580 6.984 54.566 1.00 14.77 68 GLU B C 1
ATOM 1519 O O . GLU B 1 69 ? -21.555 7.441 53.978 1.00 15.64 68 GLU B O 1
ATOM 1525 N N . GLY B 1 70 ? -20.506 5.755 55.063 1.00 14.47 69 GLY B N 1
ATOM 1526 C CA . GLY B 1 70 ? -21.663 4.874 55.099 1.00 16.48 69 GLY B CA 1
ATOM 1527 C C . GLY B 1 70 ? -21.891 4.048 53.863 1.00 14.39 69 GLY B C 1
ATOM 1528 O O . GLY B 1 70 ? -21.219 4.204 52.843 1.00 15.54 69 GLY B O 1
ATOM 1529 N N . GLU B 1 71 ? -22.880 3.167 53.943 1.00 15.95 70 GLU B N 1
ATOM 1530 C CA . GLU B 1 71 ? -23.185 2.207 52.885 1.00 15.09 70 GLU B CA 1
ATOM 1531 C C . GLU B 1 71 ? -24.673 2.210 52.609 1.00 13.78 70 GLU B C 1
ATOM 1532 O O . GLU B 1 71 ? -25.476 2.523 53.500 1.00 14.05 70 GLU B O 1
ATOM 1538 N N . ALA B 1 72 ? -25.033 1.828 51.394 1.00 14.87 71 ALA B N 1
ATOM 1539 C CA . ALA B 1 72 ? -26.428 1.801 50.979 1.00 15.01 71 ALA B CA 1
ATOM 1540 C C . ALA B 1 72 ? -26.597 0.802 49.872 1.00 14.97 71 ALA B C 1
ATOM 1541 O O . ALA B 1 72 ? -25.640 0.502 49.152 1.00 15.29 71 ALA B O 1
ATOM 1543 N N . LEU B 1 73 ? -27.805 0.245 49.751 1.00 12.59 72 LEU B N 1
ATOM 1544 C CA . LEU B 1 73 ? -28.192 -0.474 48.537 1.00 13.28 72 LEU B CA 1
ATOM 1545 C C . LEU B 1 73 ? -28.918 0.543 47.666 1.00 15.04 72 LEU B C 1
ATOM 1546 O O . LEU B 1 73 ? -29.917 1.142 48.075 1.00 16.11 72 LEU B O 1
ATOM 1551 N N . TYR B 1 74 ? -28.404 0.694 46.444 1.00 13.86 73 TYR B N 1
ATOM 1552 C CA . TYR B 1 74 ? -28.789 1.780 45.568 1.00 13.46 73 TYR B CA 1
ATOM 1553 C C . TYR B 1 74 ? -29.346 1.248 44.253 1.00 13.54 73 TYR B C 1
ATOM 1554 O O . TYR B 1 74 ? -28.773 0.330 43.646 1.00 13.92 73 TYR B O 1
ATOM 1563 N N . SER B 1 75 ? -30.442 1.848 43.810 1.00 14.31 74 SER B N 1
ATOM 1564 C CA . SER B 1 75 ? -30.961 1.548 42.484 1.00 12.63 74 SER B CA 1
ATOM 1565 C C . SER B 1 75 ? -31.510 2.788 41.789 1.00 12.72 74 SER B C 1
ATOM 1566 O O . SER B 1 75 ? -31.946 3.740 42.443 1.00 14.91 74 SER B O 1
ATOM 1569 N N . GLN B 1 76 ? -31.510 2.722 40.454 1.00 14.69 75 GLN B N 1
ATOM 1570 C CA . GLN B 1 76 ? -32.171 3.674 39.581 1.00 14.71 75 GLN B CA 1
ATOM 1571 C C . GLN B 1 76 ? -33.130 2.907 38.695 1.00 18.48 75 GLN B C 1
ATOM 1572 O O . GLN B 1 76 ? -32.789 1.822 38.200 1.00 17.92 75 GLN B O 1
ATOM 1578 N N . ALA B 1 77 ? -34.330 3.450 38.535 1.00 20.92 76 ALA B N 1
ATOM 1579 C CA . ALA B 1 77 ? -35.364 2.805 37.698 1.00 24.02 76 ALA B CA 1
ATOM 1580 C C . ALA B 1 77 ? -35.557 1.341 38.101 1.00 23.41 76 ALA B C 1
ATOM 1581 O O . ALA B 1 77 ? -35.676 1.013 39.299 1.00 25.61 76 ALA B O 1
ATOM 1583 N N . ASP B 1 78 ? -35.546 0.445 37.117 1.00 26.67 77 ASP B N 1
ATOM 1584 C CA . ASP B 1 78 ? -35.830 -0.943 37.367 1.00 25.54 77 ASP B CA 1
ATOM 1585 C C . ASP B 1 78 ? -34.574 -1.777 37.661 1.00 25.76 77 ASP B C 1
ATOM 1586 O O . ASP B 1 78 ? -34.676 -2.990 37.694 1.00 25.30 77 ASP B O 1
ATOM 1588 N N . ALA B 1 79 ? -33.407 -1.147 37.857 1.00 22.52 78 ALA B N 1
ATOM 1589 C CA . ALA B 1 79 ? -32.179 -1.911 38.133 1.00 18.28 78 ALA B CA 1
ATOM 1590 C C . ALA B 1 79 ? -32.220 -2.576 39.502 1.00 19.05 78 ALA B C 1
ATOM 1591 O O . ALA B 1 79 ? -32.771 -2.020 40.459 1.00 19.27 78 ALA B O 1
ATOM 1593 N N . ASP B 1 80 ? -31.636 -3.775 39.600 1.00 15.56 79 ASP B N 1
ATOM 1594 C CA . ASP B 1 80 ? -31.456 -4.440 40.893 1.00 17.34 79 ASP B CA 1
ATOM 1595 C C . ASP B 1 80 ? -30.514 -3.555 41.736 1.00 17.16 79 ASP B C 1
ATOM 1596 O O . ASP B 1 80 ? -29.536 -2.994 41.209 1.00 16.22 79 ASP B O 1
ATOM 1601 N N . PRO B 1 81 ? -30.809 -3.406 43.036 1.00 16.66 80 PRO B N 1
ATOM 1602 C CA . PRO B 1 81 ? -29.913 -2.644 43.884 1.00 14.02 80 PRO B CA 1
ATOM 1603 C C . PRO B 1 81 ? -28.484 -3.163 43.930 1.00 14.26 80 PRO B C 1
ATOM 1604 O O . PRO B 1 81 ? -28.251 -4.380 43.932 1.00 15.51 80 PRO B O 1
ATOM 1608 N N . VAL B 1 82 ? -27.564 -2.219 44.027 1.00 13.39 81 VAL B N 1
ATOM 1609 C CA . VAL B 1 82 ? -26.136 -2.487 44.125 1.00 13.99 81 VAL B CA 1
ATOM 1610 C C . VAL B 1 82 ? -25.643 -1.761 45.386 1.00 13.69 81 VAL B C 1
ATOM 1611 O O . VAL B 1 82 ? -26.083 -0.657 45.696 1.00 15.47 81 VAL B O 1
ATOM 1615 N N . LYS B 1 83 ? -24.719 -2.382 46.094 1.00 13.95 82 LYS B N 1
ATOM 1616 C CA . LYS B 1 83 ? -24.164 -1.767 47.290 1.00 16.65 82 LYS B CA 1
ATOM 1617 C C . LYS B 1 83 ? -23.160 -0.678 46.917 1.00 15.19 82 LYS B C 1
ATOM 1618 O O . LYS B 1 83 ? -22.255 -0.899 46.083 1.00 17.04 82 LYS B O 1
ATOM 1624 N N . ILE B 1 84 ? -23.354 0.492 47.519 1.00 13.73 83 ILE B N 1
ATOM 1625 C CA . ILE B 1 84 ? -22.420 1.620 47.400 1.00 13.67 83 ILE B CA 1
ATOM 1626 C C . ILE B 1 84 ? -21.888 1.962 48.811 1.00 15.35 83 ILE B C 1
ATOM 1627 O O . ILE B 1 84 ? -22.517 1.678 49.834 1.00 15.68 83 ILE B O 1
ATOM 1632 N N . GLY B 1 85 ? -20.716 2.551 48.837 1.00 13.22 84 GLY B N 1
ATOM 1633 C CA . GLY B 1 85 ? -20.025 2.872 50.078 1.00 13.43 84 GLY B CA 1
ATOM 1634 C C . GLY B 1 85 ? -19.016 3.978 49.817 1.00 12.09 84 GLY B C 1
ATOM 1635 O O . GLY B 1 85 ? -19.040 4.598 48.756 1.00 13.02 84 GLY B O 1
ATOM 1636 N N . PRO B 1 86 ? -18.167 4.281 50.805 1.00 14.87 85 PRO B N 1
ATOM 1637 C CA . PRO B 1 86 ? -17.205 5.369 50.665 1.00 13.56 85 PRO B CA 1
ATOM 1638 C C . PRO B 1 86 ? -16.399 5.244 49.386 1.00 13.59 85 PRO B C 1
ATOM 1639 O O . PRO B 1 86 ? -15.852 4.145 49.103 1.00 15.27 85 PRO B O 1
ATOM 1643 N N . GLY B 1 87 ? -16.372 6.302 48.584 1.00 13.23 86 GLY B N 1
ATOM 1644 C CA . GLY B 1 87 ? -15.667 6.261 47.289 1.00 13.97 86 GLY B CA 1
ATOM 1645 C C . GLY B 1 87 ? -16.564 5.987 46.082 1.00 13.08 86 GLY B C 1
ATOM 1646 O O . GLY B 1 87 ? -16.161 6.211 44.958 1.00 13.97 86 GLY B O 1
ATOM 1647 N N . SER B 1 88 ? -17.773 5.488 46.297 1.00 12.72 87 SER B N 1
ATOM 1648 C CA . SER B 1 88 ? -18.727 5.343 45.207 1.00 11.53 87 SER B CA 1
ATOM 1649 C C . SER B 1 88 ? -19.169 6.704 44.733 1.00 12.66 87 SER B C 1
ATOM 1650 O O . SER B 1 88 ? -19.494 7.589 45.533 1.00 15.45 87 SER B O 1
ATOM 1653 N N . ILE B 1 89 ? -19.268 6.838 43.419 1.00 12.07 88 ILE B N 1
ATOM 1654 C CA . ILE B 1 89 ? -19.703 8.049 42.763 1.00 12.31 88 ILE B CA 1
ATOM 1655 C C . ILE B 1 89 ? -20.865 7.643 41.893 1.00 13.71 88 ILE B C 1
ATOM 1656 O O . ILE B 1 89 ? -20.767 6.672 41.146 1.00 15.52 88 ILE B O 1
ATOM 1661 N N . VAL B 1 90 ? -21.964 8.381 41.963 1.00 13.23 89 VAL B N 1
A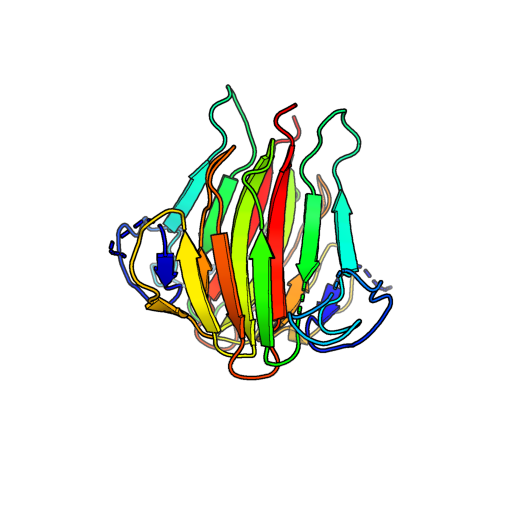TOM 1662 C CA . VAL B 1 90 ? -23.174 7.987 41.237 1.00 12.38 89 VAL B CA 1
ATOM 1663 C C . VAL B 1 90 ? -23.706 9.178 40.438 1.00 14.37 89 VAL B C 1
ATOM 1664 O O . VAL B 1 90 ? -23.797 10.306 40.989 1.00 14.07 89 VAL B O 1
ATOM 1668 N N . SER B 1 91 ? -24.050 8.956 39.164 1.00 12.51 90 SER B N 1
ATOM 1669 C CA . SER B 1 91 ? -24.717 9.987 38.338 1.00 12.12 90 SER B CA 1
ATOM 1670 C C . SER B 1 91 ? -26.141 9.541 38.073 1.00 13.98 90 SER B C 1
ATOM 1671 O O . SER B 1 91 ? -26.382 8.352 37.843 1.00 14.02 90 SER B O 1
ATOM 1674 N N A ILE B 1 92 ? -27.077 10.478 38.062 0.50 12.19 91 ILE B N 1
ATOM 1675 N N B ILE B 1 92 ? -27.074 10.497 38.139 0.50 13.25 91 ILE B N 1
ATOM 1676 C CA A ILE B 1 92 ? -28.455 10.114 37.776 0.50 14.21 91 ILE B CA 1
ATOM 1677 C CA B ILE B 1 92 ? -28.506 10.252 37.918 0.50 15.17 91 ILE B CA 1
ATOM 1678 C C A ILE B 1 92 ? -29.049 11.194 36.902 0.50 13.85 91 ILE B C 1
ATOM 1679 C C B ILE B 1 92 ? -28.966 11.244 36.844 0.50 14.07 91 ILE B C 1
ATOM 1680 O O A ILE B 1 92 ? -29.061 12.383 37.244 0.50 13.85 91 ILE B O 1
ATOM 1681 O O B ILE B 1 92 ? -28.800 12.456 36.987 0.50 12.70 91 ILE B O 1
ATOM 1690 N N . ALA B 1 93 ? -29.535 10.741 35.756 1.00 13.95 92 ALA B N 1
ATOM 1691 C CA . ALA B 1 93 ? -30.046 11.617 34.703 1.00 13.93 92 ALA B CA 1
ATOM 1692 C C . ALA B 1 93 ? -31.407 12.195 35.042 1.00 13.46 92 ALA B C 1
ATOM 1693 O O . ALA B 1 93 ? -32.157 11.675 35.883 1.00 14.09 92 ALA B O 1
ATOM 1695 N N . LYS B 1 94 ? -31.724 13.283 34.360 1.00 15.70 93 LYS B N 1
ATOM 1696 C CA . LYS B 1 94 ? -33.014 13.908 34.531 1.00 15.98 93 LYS B CA 1
ATOM 1697 C C . LYS B 1 94 ? -34.165 12.899 34.376 1.00 16.13 93 LYS B C 1
ATOM 1698 O O . LYS B 1 94 ? -34.201 12.097 33.430 1.00 16.42 93 LYS B O 1
ATOM 1704 N N . GLY B 1 95 ? -35.114 12.948 35.307 1.00 14.64 94 GLY B N 1
ATOM 1705 C CA . GLY B 1 95 ? -36.314 12.127 35.191 1.00 16.65 94 GLY B CA 1
ATOM 1706 C C . GLY B 1 95 ? -36.190 10.685 35.636 1.00 16.14 94 GLY B C 1
ATOM 1707 O O . GLY B 1 95 ? -37.179 9.946 35.591 1.00 16.66 94 GLY B O 1
ATOM 1708 N N . VAL B 1 96 ? -34.999 10.281 36.061 1.00 13.53 95 VAL B N 1
ATOM 1709 C CA . VAL B 1 96 ? -34.766 8.879 36.453 1.00 14.12 95 VAL B CA 1
ATOM 1710 C C . VAL B 1 96 ? -35.087 8.714 37.951 1.00 13.49 95 VAL B C 1
ATOM 1711 O O . VAL B 1 96 ? -34.528 9.419 38.790 1.00 13.75 95 VAL B O 1
ATOM 1715 N N . PRO B 1 97 ? -36.007 7.797 38.294 1.00 13.00 96 PRO B N 1
ATOM 1716 C CA . PRO B 1 97 ? -36.304 7.597 39.706 1.00 13.38 96 PRO B CA 1
ATOM 1717 C C . PRO B 1 97 ? -35.220 6.764 40.352 1.00 15.72 96 PRO B C 1
ATOM 1718 O O . PRO B 1 97 ? -34.496 6.021 39.669 1.00 14.78 96 PRO B O 1
ATOM 1722 N N . SER B 1 98 ? -35.130 6.846 41.674 1.00 14.06 97 SER B N 1
ATOM 1723 C CA . SER B 1 98 ? -34.094 6.105 42.372 1.00 12.29 97 SER B CA 1
ATOM 1724 C C . SER B 1 98 ? -34.533 5.725 43.779 1.00 14.63 97 SER B C 1
ATOM 1725 O O . SER B 1 98 ? -35.538 6.216 44.292 1.00 15.42 97 SER B O 1
ATOM 1728 N N . ARG B 1 99 ? -33.774 4.827 44.385 1.00 14.00 98 ARG B N 1
ATOM 1729 C CA . ARG B 1 99 ? -34.077 4.300 45.720 1.00 14.45 98 ARG B CA 1
ATOM 1730 C C . ARG B 1 99 ? -32.759 4.081 46.450 1.00 14.48 98 ARG B C 1
ATOM 1731 O O . ARG B 1 99 ? -31.833 3.478 45.899 1.00 15.05 98 ARG B O 1
ATOM 1739 N N . LEU B 1 100 ? -32.688 4.552 47.695 1.00 14.35 99 LEU B N 1
ATOM 1740 C CA . LEU B 1 100 ? -31.568 4.270 48.567 1.00 13.96 99 LEU B CA 1
ATOM 1741 C C . LEU B 1 100 ? -32.048 3.550 49.817 1.00 16.22 99 LEU B C 1
ATOM 1742 O O . LEU B 1 100 ? -32.843 4.087 50.572 1.00 17.69 99 LEU B O 1
ATOM 1747 N N . GLU B 1 101 ? -31.564 2.345 50.003 1.00 13.30 100 GLU B N 1
ATOM 1748 C CA . GLU B 1 101 ? -31.737 1.615 51.268 1.00 15.92 100 GLU B CA 1
ATOM 1749 C C . GLU B 1 101 ? -30.434 1.803 52.043 1.00 14.28 100 GLU B C 1
ATOM 1750 O O . GLU B 1 101 ? -29.433 1.116 51.801 1.00 14.22 100 GLU B O 1
ATOM 1756 N N . ILE B 1 102 ? -30.446 2.778 52.942 1.00 13.40 101 ILE B N 1
ATOM 1757 C CA . ILE B 1 102 ? -29.238 3.165 53.688 1.00 13.26 101 ILE B CA 1
ATOM 1758 C C . ILE B 1 102 ? -28.992 2.092 54.746 1.00 12.64 101 ILE B C 1
ATOM 1759 O O . ILE B 1 102 ? -29.926 1.712 55.487 1.00 14.76 101 ILE B O 1
ATOM 1764 N N . LEU B 1 103 ? -27.758 1.588 54.782 1.00 13.92 102 LEU B N 1
ATOM 1765 C CA . LEU B 1 103 ? -27.389 0.498 55.685 1.00 13.21 102 LEU B CA 1
ATOM 1766 C C . LEU B 1 103 ? -26.661 0.960 56.949 1.00 16.29 102 LEU B C 1
ATOM 1767 O O . LEU B 1 103 ? -26.701 0.273 58.004 1.00 16.27 102 LEU B O 1
ATOM 1772 N N . SER B 1 104 ? -25.986 2.101 56.844 1.00 14.38 103 SER B N 1
ATOM 1773 C CA . SER B 1 104 ? -25.237 2.701 57.952 1.00 15.26 103 SER B CA 1
ATOM 1774 C C . SER B 1 104 ? -25.209 4.199 57.720 1.00 15.84 103 SER B C 1
ATOM 1775 O O . SER B 1 104 ? -25.360 4.636 56.592 1.00 15.47 103 SER B O 1
ATOM 1778 N N . SER B 1 105 ? -25.023 4.985 58.791 1.00 13.97 104 SER B N 1
ATOM 1779 C CA . SER B 1 105 ? -25.057 6.456 58.709 1.00 14.70 104 SER B CA 1
ATOM 1780 C C . SER B 1 105 ? -24.259 6.932 57.508 1.00 15.13 104 SER B C 1
ATOM 1781 O O . SER B 1 105 ? -23.090 6.607 57.398 1.00 15.11 104 SER B O 1
ATOM 1784 N N . PHE B 1 106 ? -24.912 7.685 56.619 1.00 14.87 105 PHE B N 1
ATOM 1785 C CA . PHE B 1 106 ? -24.470 7.879 55.230 1.00 13.28 105 PHE B CA 1
ATOM 1786 C C . PHE B 1 106 ? -24.330 9.378 54.945 1.00 15.83 105 PHE B C 1
ATOM 1787 O O . PHE B 1 106 ? -25.203 10.188 55.304 1.00 13.52 105 PHE B O 1
ATOM 1795 N N . ARG B 1 107 ? -23.216 9.757 54.319 1.00 13.91 106 ARG B N 1
ATOM 1796 C CA . ARG B 1 107 ? -22.999 11.132 53.945 1.00 12.27 106 ARG B CA 1
ATOM 1797 C C . ARG B 1 107 ? -22.463 11.160 52.525 1.00 14.98 106 ARG B C 1
ATOM 1798 O O . ARG B 1 107 ? -21.448 10.491 52.230 1.00 13.62 106 ARG B O 1
ATOM 1806 N N . LYS B 1 108 ? -23.128 11.954 51.665 1.00 12.92 107 LYS B N 1
ATOM 1807 C CA . LYS B 1 108 ? -22.686 12.175 50.288 1.00 13.75 107 LYS B CA 1
ATOM 1808 C C . LYS B 1 108 ? -22.527 13.661 50.038 1.00 13.22 107 LYS B C 1
ATOM 1809 O O . LYS B 1 108 ? -23.199 14.499 50.674 1.00 13.28 107 LYS B O 1
ATOM 1815 N N . LEU B 1 109 ? -21.629 13.999 49.125 1.00 13.71 108 LEU B N 1
ATOM 1816 C CA . LEU B 1 109 ? -21.618 15.331 48.564 1.00 13.53 108 LEU B CA 1
ATOM 1817 C C . LEU B 1 109 ? -22.205 15.262 47.158 1.00 13.95 108 LEU B C 1
ATOM 1818 O O . LEU B 1 109 ? -21.667 14.538 46.301 1.00 14.09 108 LEU B O 1
ATOM 1823 N N . ALA B 1 110 ? -23.284 16.014 46.948 1.00 13.16 109 ALA B N 1
ATOM 1824 C CA . ALA B 1 110 ? -24.067 15.995 45.750 1.00 13.76 109 ALA B CA 1
ATOM 1825 C C . ALA B 1 110 ? -23.912 17.298 44.945 1.00 14.65 109 ALA B C 1
ATOM 1826 O O . ALA B 1 110 ? -23.984 18.401 45.509 1.00 14.00 109 ALA B O 1
ATOM 1828 N N . THR B 1 111 ? -23.686 17.131 43.649 1.00 13.98 110 THR B N 1
ATOM 1829 C CA . THR B 1 111 ? -23.688 18.218 42.679 1.00 11.74 110 THR B CA 1
ATOM 1830 C C . THR B 1 111 ? -24.971 18.105 41.863 1.00 14.07 110 THR B C 1
ATOM 1831 O O . THR B 1 111 ? -25.246 17.048 41.284 1.00 13.36 110 THR B O 1
ATOM 1835 N N . VAL B 1 112 ? -25.737 19.187 41.838 1.00 13.69 111 VAL B N 1
ATOM 1836 C CA . VAL B 1 112 ? -27.055 19.208 41.215 1.00 11.99 111 VAL B CA 1
ATOM 1837 C C . VAL B 1 112 ? -27.100 20.335 40.165 1.00 14.38 111 VAL B C 1
ATOM 1838 O O . VAL B 1 112 ? -26.742 21.495 40.457 1.00 14.55 111 VAL B O 1
ATOM 1842 N N . ILE B 1 113 ? -27.460 19.980 38.935 1.00 12.74 112 ILE B N 1
ATOM 1843 C CA . ILE B 1 113 ? -27.598 20.951 37.842 1.00 14.30 112 ILE B CA 1
ATOM 1844 C C . ILE B 1 113 ? -29.090 20.994 37.506 1.00 13.20 112 ILE B C 1
ATOM 1845 O O . ILE B 1 113 ? -29.612 20.052 36.924 1.00 13.73 112 ILE B O 1
ATOM 1850 N N . PRO B 1 114 ? -29.784 22.078 37.888 1.00 14.88 113 PRO B N 1
ATOM 1851 C CA . PRO B 1 114 ? -31.211 22.193 37.555 1.00 16.71 113 PRO B CA 1
ATOM 1852 C C . PRO B 1 114 ? -31.490 22.159 36.051 1.00 16.74 113 PRO B C 1
ATOM 1853 O O . PRO B 1 114 ? -30.729 22.729 35.278 1.00 16.76 113 PRO B O 1
ATOM 1857 N N . LYS B 1 115 ? -32.550 21.450 35.664 1.00 17.95 114 LYS B N 1
ATOM 1858 C CA . LYS B 1 115 ? -32.934 21.268 34.258 1.00 19.64 114 LYS B CA 1
ATOM 1859 C C . LYS B 1 115 ? -34.442 21.455 34.153 1.00 22.55 114 LYS B C 1
ATOM 1860 O O . LYS B 1 115 ? -35.174 20.516 33.834 1.00 22.61 114 LYS B O 1
ATOM 1866 N N . PRO B 1 116 ? -34.914 22.675 34.435 1.00 24.15 115 PRO B N 1
ATOM 1867 C CA . PRO B 1 116 ? -36.361 22.933 34.396 1.00 26.43 115 PRO B CA 1
ATOM 1868 C C . PRO B 1 116 ? -36.937 22.747 33.003 1.00 28.74 115 PRO B C 1
ATOM 1869 O O . PRO B 1 116 ? -36.197 22.790 32.008 1.00 28.87 115 PRO B O 1
#

B-factor: mean 19.81, std 9.14, range [6.24, 64.6]

Sequence (224 aa):
GTPIFNISDDVDLVPAPAEEGGRDGGSYRRQIWQDDDVENGTIVAVWAEPGIYNNYAGRDLEETFVVVEGEALYSQADADPVVKIGPGSIVSIIAKGVPSRLLEIILSSFRKLATVIPKPGTPIFNISDDVVDLVPAPAEGRDGGSYRRQIWQDDVENGTIVAVWAEPGIYNYAGRDLEETFVVVEGEALYSQADADPVKIGPGSIVSIIAKGVPSRLEILSSFRKLATVIPKP

InterPro domains:
  IPR008579 (S)-ureidoglycine aminohydrolase, cupin domain [PF05899] (44-107)
  IPR011051 RmlC-like cupin domain superfamily [SSF51182] (15-113)
  IPR014710 RmlC-like jelly roll fold [G3DSA:2.60.120.10] (1-115)